Protein AF-F8UH92-F1 (afdb_monomer)

Sequence (317 aa):
MRPDWRTQDWMAFLGASYFRAIGALNQYGLSARGILIDSAEPTAEEFPDFTDFFIEENRGESDPVLVYALLDGPSIAGAYRFAIRRTEGVVQDVEAALFLRKDVKRLGFAPLTSMYWFDETDKRRFEDWRPEVHDSDGLAIWTGAGERIWRPLANQPFAVTSSFVDNDPKGFGLLQRDRAAENYLDGVNYERRPSLWVEPLEGWGAGSVQLIEMPTNDEIHDNIVAYWRPAAPARAGASHRLKYRLHWLADEPFPPAVARAVATRIGRGGEPGTVRPKGAYKFVVDFAGAALDPLWGDTVKASPVVTASRGTIGRAF

pLDDT: mean 93.7, std 7.37, range [48.03, 98.88]

Secondary structure (DSSP, 8-state):
-PPPTTT---EEE-STTEEEE--TTS----EEESEEESTTSSSPPB--EEEEEEEPPPSSTTSPEEEEEEEE-SSEEEEEEEEEEESSSEEEEEEEEEEESS-BS-EEEEEEEE-EEE-TT-TTT---SSS-EES-SEEEEE-TT--EEEEE----SS-EEEEEEEES-SEEEEE-----GGGT-SSS-GGGSPEEEEEESS---EEEEEEEE---SSTTS--EEEEEEESS-B-TT-EEEEEEEEEEESS-SS--SS-EEEEEEEEE-S-TTS-PPTT-EEEEEEEESGGGGGG-STT---------SSS------

Mean predicted aligned error: 4.71 Å

InterPro domains:
  IPR007444 Glucan biosynthesis, periplasmic, MdoG C-terminal [PF04349] (6-314)
  IPR011013 Galactose mutarotase-like domain superfamily [SSF74650] (4-255)
  IPR014438 Glucan biosynthesis protein MdoG/MdoD [PTHR30504] (7-313)
  IPR014718 Glycoside hydrolase-type carbohydrate-binding [G3DSA:2.70.98.10] (1-254)
  IPR014756 Immunoglobulin E-set [SSF81296] (257-314)

Organism: NCBI:txid358574

Nearest PDB structures (foldseek):
  8x18-assembly1_B  TM=9.674E-01  e=7.621E-34  Xanthomonas campestris pv. campestris str. ATCC 33913
  8x18-assembly1_A  TM=9.665E-01  e=2.323E-33  Xanthomonas campestris pv. campestris str. ATCC 33913
  8iox-assembly5_I  TM=9.643E-01  e=8.243E-33  Escherichia coli
  8ip1-assembly1_A  TM=9.659E-01  e=4.615E-32  Escherichia coli
  1txk-assembly1_A  TM=9.472E-01  e=3.600E-30  Escherichia coli

Foldseek 3Di:
DPDDCVVAPAKDQDDQQKIWGFALLRATFKIKGQKWFQPPHPDDTWRWHQPDKDWDDDPDPQFFTWIKTWTDTPFKTKIKIWRWDDDSHIKIKIKMKMATQFFTAWIFHGKMWWDFADAQACVVPDDDPARGAILAQWKWWQAPVGDIDTDGADQDPAKDKDWAKGWQTQKMWRAHLDLDCNRGVDDSRSSRRWIKMKGFPDTPGTWTWMWIAGHDPDNVDGGIMTGTTHPDGRGHGDMDIGIIMMHGYNDDPDDDPAWDFRDKHKDQDDDPPDDGDPPHMDIDTDTDDPNCVVVPDPPDDDFDDDDDPDDDDPDDD

Structure (mmCIF, N/CA/C/O backbone):
data_AF-F8UH92-F1
#
_entry.id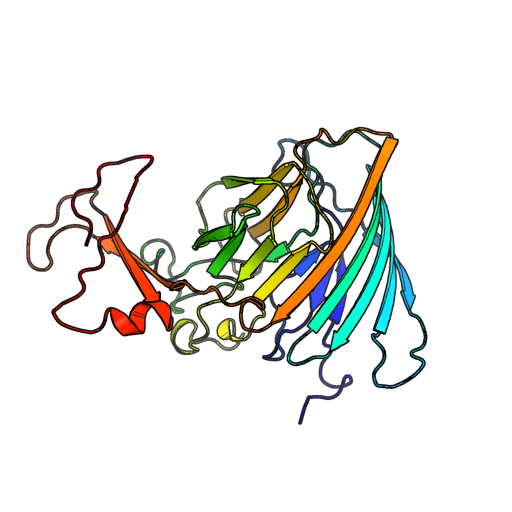   AF-F8UH92-F1
#
loop_
_atom_site.group_PDB
_atom_site.id
_atom_site.type_symbol
_atom_site.label_atom_id
_atom_site.label_alt_id
_atom_site.label_comp_id
_atom_site.label_asym_id
_atom_site.label_entity_id
_atom_site.label_seq_id
_atom_site.pdbx_PDB_ins_code
_atom_site.Cartn_x
_atom_site.Cartn_y
_atom_site.Cartn_z
_atom_site.occupancy
_atom_site.B_iso_or_equiv
_atom_site.auth_seq_id
_atom_site.auth_comp_id
_atom_site.auth_asym_id
_atom_site.auth_atom_id
_atom_site.pdbx_PDB_model_num
ATOM 1 N N . MET A 1 1 ? 18.914 -16.207 18.536 1.00 48.03 1 MET A N 1
ATOM 2 C CA . MET A 1 1 ? 17.919 -15.939 19.599 1.00 48.03 1 MET A CA 1
ATOM 3 C C . MET A 1 1 ? 17.039 -14.808 19.114 1.00 48.03 1 MET A C 1
ATOM 5 O O . MET A 1 1 ? 17.589 -13.861 18.567 1.00 48.03 1 MET A O 1
ATOM 9 N N . ARG A 1 2 ? 15.711 -14.912 19.247 1.00 57.72 2 ARG A N 1
ATOM 10 C CA . ARG A 1 2 ? 14.843 -13.743 19.048 1.00 57.72 2 ARG A CA 1
ATOM 11 C C . ARG A 1 2 ? 15.227 -12.712 20.126 1.00 57.72 2 ARG A C 1
ATOM 13 O O . ARG A 1 2 ? 15.345 -13.140 21.276 1.00 57.72 2 ARG A O 1
ATOM 20 N N . PRO A 1 3 ? 15.495 -11.441 19.780 1.00 61.28 3 PRO A N 1
ATOM 21 C CA . PRO A 1 3 ? 15.675 -10.386 20.775 1.00 61.28 3 PRO A CA 1
ATOM 22 C C . PRO A 1 3 ? 14.488 -10.391 21.740 1.00 61.28 3 PRO A C 1
ATOM 24 O O . PRO A 1 3 ? 13.359 -10.671 21.324 1.00 61.28 3 PRO A O 1
ATOM 27 N N . ASP A 1 4 ? 14.738 -10.175 23.029 1.00 67.31 4 ASP A N 1
ATOM 28 C CA . ASP A 1 4 ? 13.645 -10.093 23.994 1.00 67.31 4 ASP A CA 1
ATOM 29 C C . ASP A 1 4 ? 12.911 -8.748 23.859 1.00 67.31 4 ASP A C 1
ATOM 31 O O . ASP A 1 4 ? 13.427 -7.781 23.298 1.00 67.31 4 ASP A O 1
ATOM 35 N N . TRP A 1 5 ? 11.702 -8.665 24.413 1.00 69.81 5 TRP A N 1
ATOM 36 C CA . TRP A 1 5 ? 10.894 -7.441 24.370 1.00 69.81 5 TRP A CA 1
ATOM 37 C C . TRP A 1 5 ? 11.555 -6.240 25.068 1.00 69.81 5 TRP A C 1
ATOM 39 O O . TRP A 1 5 ? 11.114 -5.110 24.884 1.00 69.81 5 TRP A O 1
ATOM 49 N N . ARG A 1 6 ? 12.593 -6.466 25.887 1.00 74.75 6 ARG A N 1
ATOM 50 C CA . ARG A 1 6 ? 13.328 -5.402 26.587 1.00 74.75 6 ARG A CA 1
ATOM 51 C C . ARG A 1 6 ? 14.338 -4.712 25.684 1.00 74.75 6 ARG A C 1
ATOM 53 O O . ARG A 1 6 ? 14.707 -3.574 25.950 1.00 74.75 6 ARG A O 1
ATOM 60 N N . THR A 1 7 ? 14.809 -5.416 24.663 1.00 79.62 7 THR A N 1
ATOM 61 C CA . THR A 1 7 ? 15.807 -4.919 23.714 1.00 79.62 7 THR A CA 1
ATOM 62 C C . THR A 1 7 ? 15.196 -4.537 22.373 1.00 79.62 7 THR A C 1
ATOM 64 O O . THR A 1 7 ? 15.781 -3.717 21.669 1.00 79.62 7 THR A O 1
ATOM 67 N N . GLN A 1 8 ? 14.021 -5.080 22.035 1.00 83.38 8 GLN A N 1
ATOM 68 C CA . GLN A 1 8 ? 13.297 -4.734 20.818 1.00 83.38 8 GLN A CA 1
ATOM 69 C C . GLN A 1 8 ? 11.783 -4.951 20.969 1.00 83.38 8 GLN A C 1
ATOM 71 O O . GLN A 1 8 ? 11.319 -6.066 21.218 1.00 83.38 8 GLN A O 1
ATOM 76 N N . ASP A 1 9 ? 11.002 -3.892 20.763 1.00 89.81 9 ASP A N 1
ATOM 77 C CA . ASP A 1 9 ? 9.557 -3.979 20.583 1.00 89.81 9 ASP A CA 1
ATOM 78 C C . ASP A 1 9 ? 9.213 -4.496 19.175 1.00 89.81 9 ASP A C 1
ATOM 80 O O . ASP A 1 9 ? 10.024 -4.481 18.249 1.00 89.81 9 ASP A O 1
ATOM 84 N N . TRP A 1 10 ? 8.002 -5.024 19.011 1.00 91.81 10 TRP A N 1
ATOM 85 C CA . TRP A 1 10 ? 7.580 -5.657 17.756 1.00 91.81 10 TRP A CA 1
ATOM 86 C C . TRP A 1 10 ? 6.221 -5.170 17.248 1.00 91.81 10 TRP A C 1
ATOM 88 O O . TRP A 1 10 ? 5.784 -5.587 16.172 1.00 91.81 10 TRP A O 1
ATOM 98 N N . MET A 1 11 ? 5.572 -4.289 18.011 1.00 94.56 11 MET A N 1
ATOM 99 C CA . MET A 1 11 ? 4.306 -3.646 17.694 1.00 94.56 11 MET A CA 1
ATOM 100 C C . MET A 1 11 ? 4.231 -2.295 18.409 1.00 94.56 11 MET A C 1
ATOM 102 O O . MET A 1 11 ? 4.473 -2.229 19.614 1.00 94.56 11 MET A O 1
ATOM 106 N N . ALA A 1 12 ? 3.818 -1.254 17.692 1.00 96.19 12 ALA A N 1
ATOM 107 C CA . ALA A 1 12 ? 3.612 0.083 18.230 1.00 96.19 12 ALA A CA 1
ATOM 108 C C . ALA A 1 12 ? 2.286 0.665 17.723 1.00 96.19 12 ALA A C 1
ATOM 110 O O . ALA A 1 12 ? 2.016 0.637 16.524 1.00 96.19 12 ALA A O 1
ATOM 111 N N . PHE A 1 13 ? 1.483 1.216 18.634 1.00 97.88 13 PHE A N 1
ATOM 112 C CA . PHE A 1 13 ? 0.310 2.042 18.332 1.00 97.88 13 PHE A CA 1
ATOM 113 C C . PHE A 1 13 ? 0.646 3.474 18.746 1.00 97.88 13 PHE A C 1
ATOM 115 O O . PHE A 1 13 ? 0.861 3.724 19.933 1.00 97.88 13 PHE A O 1
ATOM 122 N N . LEU A 1 14 ? 0.769 4.394 17.788 1.00 96.69 14 LEU A N 1
ATOM 123 C CA . LEU A 1 14 ? 1.218 5.755 18.081 1.00 96.69 14 LEU A CA 1
ATOM 124 C C . LEU A 1 14 ? 0.829 6.742 16.977 1.00 96.69 14 LEU A C 1
ATOM 126 O O . LEU A 1 14 ? 1.190 6.543 15.819 1.00 96.69 14 LEU A O 1
ATOM 130 N N . GLY A 1 15 ? 0.195 7.846 17.383 1.00 94.62 15 GLY A N 1
ATOM 131 C CA . GLY A 1 15 ? -0.192 8.965 16.521 1.00 94.62 15 GLY A CA 1
ATOM 132 C C . GLY A 1 15 ? -1.463 8.677 15.723 1.00 94.62 15 GLY A C 1
ATOM 133 O O . GLY A 1 15 ? -1.486 7.757 14.910 1.00 94.62 15 GLY A O 1
ATOM 134 N N . ALA A 1 16 ? -2.523 9.465 15.932 1.00 97.69 16 ALA A N 1
ATOM 135 C CA . ALA A 1 16 ? -3.833 9.202 15.340 1.00 97.69 16 ALA A CA 1
ATOM 136 C C . ALA A 1 16 ? -4.244 7.728 15.532 1.00 97.69 16 ALA A C 1
ATOM 138 O O . ALA A 1 16 ? -4.121 7.168 16.624 1.00 97.69 16 ALA A O 1
ATOM 139 N N . SER A 1 17 ? -4.723 7.080 14.476 1.00 98.50 17 SER A N 1
ATOM 140 C CA . SER A 1 17 ? -5.052 5.655 14.470 1.00 98.50 17 SER A CA 1
ATOM 141 C C . SER A 1 17 ? -3.970 4.800 13.812 1.00 98.50 17 SER A C 1
ATOM 143 O O . SER A 1 17 ? -4.269 3.716 13.309 1.00 98.50 17 SER A O 1
ATOM 145 N N . TYR A 1 18 ? -2.719 5.275 13.780 1.00 98.50 18 TYR A N 1
ATOM 146 C CA . TYR A 1 18 ? -1.606 4.541 13.188 1.00 98.50 18 TYR A CA 1
ATOM 147 C C . TYR A 1 18 ? -1.083 3.448 14.110 1.00 98.50 18 TYR A C 1
ATOM 149 O O . TYR A 1 18 ? -1.031 3.574 15.337 1.00 98.50 18 TYR A O 1
ATOM 157 N N . PHE A 1 19 ? -0.612 2.384 13.473 1.00 98.56 19 PHE A N 1
ATOM 158 C CA . PHE A 1 19 ? 0.148 1.337 14.123 1.00 98.56 19 PHE A CA 1
ATOM 159 C C . PHE A 1 19 ? 1.132 0.680 13.157 1.00 98.56 19 PHE A C 1
ATOM 161 O O . PHE A 1 19 ? 0.931 0.663 11.940 1.00 98.56 19 PHE A O 1
ATOM 168 N N . ARG A 1 20 ? 2.219 0.139 13.705 1.00 97.38 20 ARG A N 1
ATOM 169 C CA . ARG A 1 20 ? 3.294 -0.530 12.962 1.00 97.38 20 ARG A CA 1
ATOM 170 C C . ARG A 1 20 ? 3.663 -1.826 13.658 1.00 97.38 20 ARG A C 1
ATOM 172 O O . ARG A 1 20 ? 3.643 -1.887 14.885 1.00 97.38 20 ARG A O 1
ATOM 179 N N . ALA A 1 21 ? 4.063 -2.830 12.890 1.00 97.06 21 ALA A N 1
ATOM 180 C CA . ALA A 1 21 ? 4.668 -4.044 13.421 1.00 97.06 21 ALA A CA 1
ATOM 181 C C . ALA A 1 21 ? 5.957 -4.366 12.667 1.00 97.06 21 ALA A C 1
ATOM 183 O O . ALA A 1 21 ? 6.099 -4.034 11.489 1.00 97.06 21 ALA A O 1
ATOM 184 N N . ILE A 1 22 ? 6.891 -5.040 13.334 1.00 95.06 22 ILE A N 1
ATOM 185 C CA . ILE A 1 22 ? 8.091 -5.537 12.657 1.00 95.06 22 ILE A CA 1
ATOM 186 C C . ILE A 1 22 ? 7.763 -6.780 11.824 1.00 95.06 22 ILE A C 1
ATOM 188 O O . ILE A 1 22 ? 6.947 -7.620 12.212 1.00 95.06 22 ILE A O 1
ATOM 192 N N . GLY A 1 23 ? 8.464 -6.941 10.705 1.00 92.06 23 GLY A N 1
ATOM 193 C CA . GLY A 1 23 ? 8.358 -8.136 9.867 1.00 92.06 23 GLY A CA 1
ATOM 194 C C . GLY A 1 23 ? 9.129 -9.345 10.392 1.00 92.06 23 GLY A C 1
ATOM 195 O O . GLY A 1 23 ? 9.582 -9.395 11.543 1.00 92.06 23 GLY A O 1
ATOM 196 N N . ALA A 1 24 ? 9.350 -10.299 9.487 1.00 90.06 24 ALA A N 1
ATOM 197 C CA . ALA A 1 24 ? 10.186 -11.474 9.734 1.00 90.06 24 ALA A CA 1
ATOM 198 C C . ALA A 1 24 ? 11.672 -11.138 9.954 1.00 90.06 24 ALA A C 1
ATOM 200 O O . ALA A 1 24 ? 12.408 -11.899 10.579 1.00 90.06 24 ALA A O 1
ATOM 201 N N . LEU A 1 25 ? 12.104 -9.964 9.489 1.00 91.19 25 LEU A N 1
ATOM 202 C CA . LEU A 1 25 ? 13.494 -9.512 9.541 1.00 91.19 25 LEU A CA 1
ATOM 203 C C . LEU A 1 25 ? 13.759 -8.501 10.670 1.00 91.19 25 LEU A C 1
ATOM 205 O O . LEU A 1 25 ? 14.817 -7.876 10.699 1.00 91.19 25 LEU A O 1
ATOM 209 N N . ASN A 1 26 ? 12.834 -8.390 11.632 1.00 90.81 26 ASN A N 1
ATOM 210 C CA . ASN A 1 26 ? 12.948 -7.582 12.853 1.00 90.81 26 ASN A CA 1
ATOM 211 C C . ASN A 1 26 ? 13.290 -6.102 12.606 1.00 90.81 26 ASN A C 1
ATOM 213 O O . ASN A 1 26 ? 14.176 -5.560 13.261 1.00 90.81 26 ASN A O 1
ATOM 217 N N . GLN A 1 27 ? 12.610 -5.466 11.655 1.00 92.88 27 GLN A N 1
ATOM 218 C CA . GLN A 1 27 ? 12.749 -4.041 11.349 1.00 92.88 27 GLN A CA 1
ATOM 219 C C . GLN A 1 27 ? 11.354 -3.431 11.180 1.00 92.88 27 GLN A C 1
ATOM 221 O O . GLN A 1 27 ? 10.442 -4.114 10.706 1.00 92.88 27 GLN A O 1
ATOM 226 N N . TYR A 1 28 ? 11.184 -2.173 11.586 1.00 95.38 28 TYR A N 1
ATOM 227 C CA . TYR A 1 28 ? 10.000 -1.374 11.259 1.00 95.38 28 TYR A CA 1
ATOM 228 C C . TYR A 1 28 ? 10.143 -0.736 9.875 1.00 95.38 28 TYR A C 1
ATOM 230 O O . TYR A 1 28 ? 11.250 -0.497 9.411 1.00 95.38 28 TYR A O 1
ATOM 238 N N . GLY A 1 29 ? 9.018 -0.420 9.244 1.00 95.69 29 GLY A N 1
ATOM 239 C CA . GLY A 1 29 ? 8.975 0.357 8.008 1.00 95.69 29 GLY A CA 1
ATOM 240 C C . GLY A 1 29 ? 7.619 1.030 7.886 1.00 95.69 29 GLY A C 1
ATOM 241 O O . GLY A 1 29 ? 7.282 1.887 8.710 1.00 95.69 29 GLY A O 1
ATOM 242 N N . LEU A 1 30 ? 6.814 0.536 6.945 1.00 98.31 30 LEU A N 1
ATOM 243 C CA . LEU A 1 30 ? 5.445 0.984 6.726 1.00 98.31 30 LEU A CA 1
ATOM 244 C C . LEU A 1 30 ? 4.523 0.841 7.950 1.00 98.31 30 LEU A C 1
ATOM 246 O O . LEU A 1 30 ? 4.793 0.121 8.915 1.00 98.31 30 LEU A O 1
ATOM 250 N N . SER A 1 31 ? 3.389 1.530 7.868 1.00 98.56 31 SER A N 1
ATOM 251 C CA . SER A 1 31 ? 2.320 1.566 8.864 1.00 98.56 31 SER A CA 1
ATOM 252 C C . SER A 1 31 ? 0.997 1.072 8.298 1.00 98.56 31 SER A C 1
ATOM 254 O O . SER A 1 31 ? 0.748 1.133 7.095 1.00 98.56 31 SER A O 1
ATOM 256 N N . ALA A 1 32 ? 0.100 0.694 9.197 1.00 98.75 32 ALA A N 1
ATOM 257 C CA . ALA A 1 32 ? -1.330 0.658 8.949 1.00 98.75 32 ALA A CA 1
ATOM 258 C C . ALA A 1 32 ? -2.018 1.776 9.739 1.00 98.75 32 ALA A C 1
ATOM 260 O O . ALA A 1 32 ? -1.435 2.350 10.663 1.00 98.75 32 ALA A O 1
ATOM 261 N N . ARG A 1 33 ? -3.271 2.070 9.389 1.00 98.25 33 ARG A N 1
ATOM 262 C CA . ARG A 1 33 ? -4.159 2.911 10.202 1.00 98.25 33 ARG A CA 1
ATOM 263 C C . ARG A 1 33 ? -5.493 2.212 10.423 1.00 98.25 33 ARG A C 1
ATOM 265 O O . ARG A 1 33 ? -5.839 1.289 9.686 1.00 98.25 33 ARG A O 1
ATOM 272 N N . GLY A 1 34 ? -6.260 2.663 11.411 1.00 98.50 34 GLY A N 1
ATOM 273 C CA . GLY A 1 34 ? -7.632 2.188 11.600 1.00 98.50 34 GLY A CA 1
ATOM 274 C C . GLY A 1 34 ? -8.506 2.505 10.383 1.00 98.50 34 GLY A C 1
ATOM 275 O O . GLY A 1 34 ? -9.129 1.619 9.799 1.00 98.50 34 GLY A O 1
ATOM 276 N N . ILE A 1 35 ? -8.515 3.770 9.960 1.00 98.75 35 ILE A N 1
ATOM 277 C CA . ILE A 1 35 ? -9.362 4.255 8.867 1.00 98.75 35 ILE A CA 1
ATOM 278 C C . ILE A 1 35 ? -8.693 5.409 8.114 1.00 98.75 35 ILE A C 1
ATOM 280 O O . ILE A 1 35 ? -7.855 6.115 8.670 1.00 98.75 35 ILE A O 1
ATOM 284 N N . LEU A 1 36 ? -9.074 5.604 6.850 1.00 98.50 36 LEU A N 1
ATOM 285 C CA . LEU A 1 36 ? -8.717 6.774 6.049 1.00 98.50 36 LEU A CA 1
ATOM 286 C C . LEU A 1 36 ? -9.960 7.606 5.725 1.00 98.50 36 LEU A C 1
ATOM 288 O O . LEU A 1 36 ? -10.965 7.054 5.270 1.00 98.50 36 LEU A O 1
ATOM 292 N N . ILE A 1 37 ? -9.871 8.923 5.939 1.00 98.50 37 ILE A N 1
ATOM 293 C CA . ILE A 1 37 ? -10.954 9.883 5.705 1.00 98.50 37 ILE A CA 1
ATOM 294 C C . ILE A 1 37 ? -10.427 11.068 4.892 1.00 98.50 37 ILE A C 1
ATOM 296 O O . ILE A 1 37 ? -9.577 11.819 5.354 1.00 98.50 37 ILE A O 1
ATOM 300 N N . ASP A 1 38 ? -10.952 11.246 3.682 1.00 97.06 38 ASP A N 1
ATOM 301 C CA . ASP A 1 38 ? -10.723 12.420 2.827 1.00 97.06 38 ASP A CA 1
ATOM 302 C C . ASP A 1 38 ? -9.244 12.694 2.466 1.00 97.06 38 ASP A C 1
ATOM 304 O O . ASP A 1 38 ? -8.868 13.809 2.113 1.00 97.06 38 ASP A O 1
ATOM 308 N N . SER A 1 39 ? -8.396 11.657 2.468 1.00 94.38 39 SER A N 1
ATOM 309 C CA . SER A 1 39 ? -6.995 11.760 2.028 1.00 94.38 39 SER A CA 1
ATOM 310 C C . SER A 1 39 ? -6.875 12.090 0.539 1.00 94.38 39 SER A C 1
ATOM 312 O O . SER A 1 39 ? -7.505 11.438 -0.295 1.00 94.38 39 SER A O 1
ATOM 314 N N . ALA A 1 40 ? -6.035 13.063 0.180 1.00 89.81 40 ALA A N 1
ATOM 315 C CA . ALA A 1 40 ? -5.890 13.580 -1.188 1.00 89.81 40 ALA A CA 1
ATOM 316 C C . ALA A 1 40 ? -7.224 14.014 -1.840 1.00 89.81 40 ALA A C 1
ATOM 318 O O . ALA A 1 40 ? -7.420 13.876 -3.052 1.00 89.81 40 ALA A O 1
ATOM 319 N N . GLU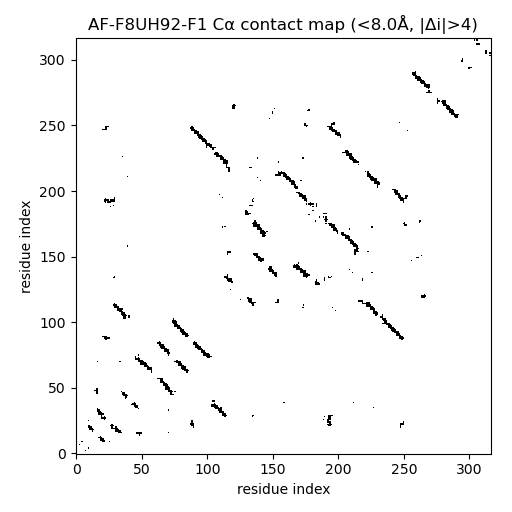 A 1 41 ? -8.147 14.533 -1.028 1.00 91.38 41 GLU A N 1
ATOM 320 C CA . GLU A 1 41 ? -9.289 15.329 -1.477 1.00 91.38 41 GLU A CA 1
ATOM 321 C C . GLU A 1 41 ? -8.938 16.832 -1.473 1.00 91.38 41 GLU A C 1
ATOM 323 O O . GLU A 1 41 ? -7.933 17.240 -0.890 1.00 91.38 41 GLU A O 1
ATOM 328 N N . PRO A 1 42 ? -9.748 17.700 -2.112 1.00 88.81 42 PRO A N 1
ATOM 329 C CA . PRO A 1 42 ? -9.582 19.152 -1.993 1.00 88.81 42 PRO A CA 1
ATOM 330 C C . PRO A 1 42 ? -9.776 19.683 -0.563 1.00 88.81 42 PRO A C 1
ATOM 332 O O . PRO A 1 42 ? -9.340 20.789 -0.249 1.00 88.81 42 PRO A O 1
ATOM 335 N N . THR A 1 43 ? -10.478 18.929 0.284 1.00 90.50 43 THR A N 1
ATOM 336 C CA . THR A 1 43 ? -10.613 19.191 1.720 1.00 90.50 43 THR A CA 1
ATOM 337 C C . THR A 1 43 ? -9.452 18.572 2.490 1.00 90.50 43 THR A C 1
ATOM 339 O O . THR A 1 43 ? -8.862 17.596 2.041 1.00 90.50 43 THR A O 1
ATOM 342 N N . ALA A 1 44 ? -9.136 19.128 3.662 1.00 92.31 44 ALA A N 1
ATOM 343 C CA . ALA A 1 44 ? -8.109 18.555 4.526 1.00 92.31 44 ALA A CA 1
ATOM 344 C C . ALA A 1 44 ? -8.468 17.114 4.928 1.00 92.31 44 ALA A C 1
ATOM 346 O O . ALA A 1 44 ? -9.624 16.834 5.247 1.00 92.31 44 ALA A O 1
ATOM 347 N N . GLU A 1 45 ? -7.461 16.239 4.929 1.00 97.06 45 GLU A N 1
ATOM 348 C CA . GLU A 1 45 ? -7.572 14.880 5.458 1.00 97.06 45 GLU A CA 1
ATOM 349 C C . GLU A 1 45 ? -7.932 14.925 6.948 1.00 97.06 45 GLU A C 1
ATOM 351 O O . GLU A 1 45 ? -7.390 15.732 7.711 1.00 97.06 45 GLU A O 1
ATOM 356 N N . GLU A 1 46 ? -8.849 14.053 7.363 1.00 98.19 46 GLU A N 1
ATOM 357 C CA . GLU A 1 46 ? -9.170 13.846 8.771 1.00 98.19 46 GLU A CA 1
ATOM 358 C C . GLU A 1 46 ? -8.402 12.624 9.283 1.00 98.19 46 GLU A C 1
ATOM 360 O O . GLU A 1 46 ? -8.417 11.559 8.663 1.00 98.19 46 GLU A O 1
ATOM 365 N N . PHE A 1 47 ? -7.763 12.769 10.445 1.00 98.25 47 PHE A N 1
ATOM 366 C CA . PHE A 1 47 ? -6.991 11.716 11.102 1.00 98.25 47 PHE A CA 1
ATOM 367 C C . PHE A 1 47 ? -7.653 11.339 12.434 1.00 98.25 47 PHE A C 1
ATOM 369 O O . PHE A 1 47 ? -7.342 11.958 13.448 1.00 98.25 47 PHE A O 1
ATOM 376 N N . PRO A 1 48 ? -8.579 10.363 12.461 1.00 98.38 48 PRO A N 1
ATOM 377 C CA . PRO A 1 48 ? -9.165 9.881 13.710 1.00 98.38 48 PRO A CA 1
ATOM 378 C C . PRO A 1 48 ? -8.118 9.208 14.604 1.00 98.38 48 PRO A C 1
ATOM 380 O O . PRO A 1 48 ? -7.236 8.504 14.097 1.00 98.38 48 PRO A O 1
ATOM 383 N N . ASP A 1 49 ? -8.258 9.378 15.917 1.00 98.62 49 ASP A N 1
ATOM 384 C CA . ASP A 1 49 ? -7.354 8.868 16.946 1.00 98.62 49 ASP A CA 1
ATOM 385 C C . ASP A 1 49 ? -7.837 7.535 17.522 1.00 98.62 49 ASP A C 1
ATOM 387 O O . ASP A 1 49 ? -9.039 7.321 17.694 1.00 98.62 49 ASP A O 1
ATOM 391 N N . PHE A 1 50 ? -6.901 6.655 17.887 1.00 98.75 50 PHE A N 1
ATOM 392 C CA . PHE A 1 50 ? -7.188 5.642 18.902 1.00 98.75 50 PHE A CA 1
ATOM 393 C C . PHE A 1 50 ? -7.034 6.268 20.294 1.00 98.75 50 PHE A C 1
ATOM 395 O O . PHE A 1 50 ? -5.915 6.520 20.736 1.00 98.75 50 PHE A O 1
ATOM 402 N N . THR A 1 51 ? -8.149 6.541 20.976 1.00 98.31 51 THR A N 1
ATOM 403 C CA . THR A 1 51 ? -8.169 7.318 22.231 1.00 98.31 51 THR A CA 1
ATOM 404 C C . THR A 1 51 ? -7.987 6.464 23.478 1.00 98.31 51 THR A C 1
ATOM 406 O O . THR A 1 51 ? -7.376 6.904 24.449 1.00 98.31 51 THR A O 1
ATOM 409 N N . ASP A 1 52 ? -8.497 5.235 23.445 1.00 98.38 52 ASP A N 1
ATOM 410 C CA . ASP A 1 52 ? -8.516 4.324 24.583 1.00 98.38 52 ASP A CA 1
ATOM 411 C C . ASP A 1 52 ? -8.070 2.942 24.130 1.00 98.38 52 ASP A C 1
ATOM 413 O O . ASP A 1 52 ? -8.517 2.453 23.091 1.00 98.38 52 ASP A O 1
ATOM 417 N N . PHE A 1 53 ? -7.232 2.299 24.941 1.00 98.56 53 PHE A N 1
ATOM 418 C CA . PHE A 1 53 ? -6.758 0.940 24.714 1.00 98.56 53 PHE A CA 1
ATOM 419 C C . PHE A 1 53 ? -7.104 0.051 25.904 1.00 98.56 53 PHE A C 1
ATOM 421 O O . PHE A 1 53 ? -6.861 0.408 27.056 1.00 98.56 53 PHE A O 1
ATOM 428 N N . PHE A 1 54 ? -7.614 -1.141 25.615 1.00 98.19 54 PHE A N 1
ATOM 429 C CA . PHE A 1 54 ? -7.860 -2.190 26.598 1.00 98.19 54 PHE A CA 1
ATOM 430 C C . PHE A 1 54 ? -7.083 -3.426 26.160 1.00 98.19 54 PHE A C 1
ATOM 432 O O . PHE A 1 54 ? -7.313 -3.948 25.072 1.00 98.19 54 PHE A O 1
ATOM 439 N N . ILE A 1 55 ? -6.141 -3.878 26.980 1.00 96.38 55 ILE A N 1
ATOM 440 C CA . ILE A 1 55 ? -5.285 -5.027 26.669 1.00 96.38 55 ILE A CA 1
ATOM 441 C C . ILE A 1 55 ? -5.725 -6.177 27.570 1.00 96.38 55 ILE A C 1
ATOM 443 O O . ILE A 1 55 ? -5.728 -6.031 28.792 1.00 96.38 55 ILE A O 1
ATOM 447 N N . GLU A 1 56 ? -6.151 -7.290 26.973 1.00 94.06 56 GLU A N 1
ATOM 448 C CA . GLU A 1 56 ? -6.571 -8.471 27.733 1.00 94.06 56 GLU A CA 1
ATOM 449 C C . GLU A 1 56 ? -5.343 -9.216 28.261 1.00 94.06 56 GLU A C 1
ATOM 451 O O . GLU A 1 56 ? -4.330 -9.344 27.570 1.00 94.06 56 GLU A O 1
ATOM 456 N N . GLU A 1 57 ? -5.439 -9.733 29.483 1.00 90.38 57 GLU A N 1
ATOM 457 C CA . GLU A 1 57 ? -4.435 -10.651 30.008 1.00 90.38 57 GLU A CA 1
ATOM 458 C C . GLU A 1 57 ? -4.487 -11.972 29.224 1.00 90.38 57 GLU A C 1
ATOM 460 O O . GLU A 1 57 ? -5.544 -12.596 29.090 1.00 90.38 57 GLU A O 1
ATOM 465 N N . ASN A 1 58 ? -3.339 -12.404 28.698 1.00 84.31 58 ASN A N 1
ATOM 466 C CA . ASN A 1 58 ? -3.241 -13.678 27.991 1.00 84.31 58 ASN A CA 1
ATOM 467 C C . ASN A 1 58 ? -3.484 -14.845 28.957 1.00 84.31 58 ASN A C 1
ATOM 469 O O . ASN A 1 58 ? -2.946 -14.868 30.063 1.00 84.31 58 ASN A O 1
ATOM 473 N N . ARG A 1 59 ? -4.237 -15.862 28.519 1.00 80.06 59 ARG A N 1
ATOM 474 C CA . ARG A 1 59 ? -4.524 -17.056 29.335 1.00 80.06 59 ARG A CA 1
ATOM 475 C C . ARG A 1 59 ? -3.438 -18.129 29.207 1.00 80.06 59 ARG A C 1
ATOM 477 O O . ARG A 1 59 ? -3.347 -19.007 30.062 1.00 80.06 59 ARG A O 1
ATOM 484 N N . GLY A 1 60 ? -2.591 -18.035 28.183 1.00 83.56 60 GLY A N 1
ATOM 485 C CA . GLY A 1 60 ? -1.402 -18.856 27.981 1.00 83.56 60 GLY A CA 1
ATOM 486 C C . GLY A 1 60 ? -0.428 -18.241 26.973 1.00 83.56 60 GLY A C 1
ATOM 487 O O . GLY A 1 60 ? -0.769 -17.326 26.226 1.00 83.56 60 GLY A O 1
ATOM 488 N N . GLU A 1 61 ? 0.801 -18.761 26.926 1.00 78.88 61 GLU A N 1
ATOM 489 C CA . GLU A 1 61 ? 1.863 -18.246 26.040 1.00 78.88 61 GLU A CA 1
ATOM 490 C C . GLU A 1 61 ? 1.546 -18.380 24.541 1.00 78.88 61 GLU A C 1
ATOM 492 O O . GLU A 1 61 ? 2.079 -17.626 23.731 1.00 78.88 61 GLU A O 1
ATOM 497 N N . SER A 1 62 ? 0.681 -19.324 24.155 1.00 83.75 62 SER A N 1
ATOM 498 C CA . SER A 1 62 ? 0.270 -19.529 22.760 1.00 83.75 62 SER A CA 1
ATOM 499 C C . SER A 1 62 ? -0.930 -18.680 22.326 1.00 83.75 62 SER A C 1
ATOM 501 O O . SER A 1 62 ? -1.317 -18.733 21.156 1.00 83.75 62 SER A O 1
ATOM 503 N N . ASP A 1 63 ? -1.548 -17.938 23.247 1.00 88.94 63 ASP A N 1
ATOM 504 C CA . ASP A 1 63 ? -2.702 -17.101 22.932 1.00 88.94 63 ASP A CA 1
ATOM 505 C C . ASP A 1 63 ? -2.274 -15.820 22.198 1.00 88.94 63 ASP A C 1
ATOM 507 O O . ASP A 1 63 ? -1.190 -15.282 22.452 1.00 88.94 63 ASP A O 1
ATOM 511 N N . PRO A 1 64 ? -3.103 -15.297 21.273 1.00 94.06 64 PRO A N 1
ATOM 512 C CA . PRO A 1 64 ? -2.856 -13.980 20.701 1.00 94.06 64 PRO A CA 1
ATOM 513 C C . PRO A 1 64 ? -2.914 -12.905 21.790 1.00 94.06 64 PRO A C 1
ATOM 515 O O . PRO A 1 64 ? -3.772 -12.963 22.666 1.00 94.06 64 PRO A O 1
ATOM 518 N N . VAL A 1 65 ? -2.080 -11.871 21.666 1.00 94.75 65 VAL A N 1
ATOM 519 C CA . VAL A 1 65 ? -2.260 -10.636 22.438 1.00 94.75 65 VAL A CA 1
ATOM 520 C C . VAL A 1 65 ? -3.528 -9.960 21.931 1.00 94.75 65 VAL A C 1
ATOM 522 O O . VAL A 1 65 ? -3.611 -9.603 20.751 1.00 94.75 65 VAL A O 1
ATOM 525 N N . LEU A 1 66 ? -4.524 -9.818 22.804 1.00 97.31 66 LEU A N 1
ATOM 526 C CA . LEU A 1 66 ? -5.774 -9.144 22.472 1.00 97.31 66 LEU A CA 1
ATOM 527 C C . LEU A 1 66 ? -5.701 -7.679 22.894 1.00 97.31 66 LEU A C 1
ATOM 529 O O . LEU A 1 66 ? -5.538 -7.365 24.072 1.00 97.31 66 LEU A O 1
ATOM 533 N N . VAL A 1 67 ? -5.845 -6.788 21.917 1.00 97.94 67 VAL A N 1
ATOM 534 C CA . VAL A 1 67 ? -5.905 -5.339 22.124 1.00 97.94 67 VAL A CA 1
ATOM 535 C C . VAL A 1 67 ? -7.225 -4.837 21.565 1.00 97.94 67 VAL A C 1
ATOM 537 O O . VAL A 1 67 ? -7.556 -5.101 20.413 1.00 97.94 67 VAL A O 1
ATOM 540 N N . TYR A 1 68 ? -7.976 -4.096 22.363 1.00 98.69 68 TYR A N 1
ATOM 541 C CA . TYR A 1 68 ? -9.159 -3.372 21.923 1.00 98.69 68 TYR A CA 1
ATOM 542 C C . TYR A 1 68 ? -8.840 -1.883 21.902 1.00 98.69 68 TYR A C 1
ATOM 544 O O . TYR A 1 68 ? -8.163 -1.399 22.808 1.00 98.69 68 TYR A O 1
ATOM 552 N N . ALA A 1 69 ? -9.324 -1.165 20.891 1.00 98.75 69 ALA A N 1
ATOM 553 C CA . ALA A 1 69 ? -9.103 0.271 20.770 1.00 98.75 69 ALA A CA 1
ATOM 554 C C . ALA A 1 69 ? -10.392 1.017 20.410 1.00 98.75 69 ALA A C 1
ATOM 556 O O . ALA A 1 69 ? -11.140 0.581 19.528 1.00 98.75 69 ALA A O 1
ATOM 557 N N . LEU A 1 70 ? -10.643 2.145 21.077 1.00 98.81 70 LEU A N 1
ATOM 558 C CA . LEU A 1 70 ? -11.702 3.083 20.705 1.00 98.81 70 LEU A CA 1
ATOM 559 C C . LEU A 1 70 ? -11.151 4.068 19.672 1.00 98.81 70 LEU A C 1
ATOM 561 O O . LEU A 1 70 ? -10.145 4.721 19.924 1.00 98.81 70 LEU A O 1
ATOM 565 N N . LEU A 1 71 ? -11.804 4.158 18.517 1.00 98.88 71 LEU A N 1
ATOM 566 C CA . LEU A 1 71 ? -11.517 5.139 17.477 1.00 98.88 71 LEU A CA 1
ATOM 567 C C . LEU A 1 71 ? -12.466 6.330 17.635 1.00 98.88 71 LEU A C 1
ATOM 569 O O . LEU A 1 71 ? -13.687 6.148 17.578 1.00 98.88 71 LEU A O 1
ATOM 573 N N . ASP A 1 72 ? -11.924 7.536 17.744 1.00 98.75 72 ASP A N 1
ATOM 574 C CA . ASP A 1 72 ? -12.707 8.767 17.793 1.00 98.75 72 ASP A CA 1
ATOM 575 C C . ASP A 1 72 ? -12.191 9.796 16.782 1.00 98.75 72 ASP A C 1
ATOM 577 O O . ASP A 1 72 ? -10.992 10.023 16.642 1.00 98.75 72 ASP A O 1
ATOM 581 N N . GLY A 1 73 ? -13.111 10.415 16.046 1.00 98.31 73 GLY A N 1
ATOM 582 C CA . GLY A 1 73 ? -12.801 11.460 15.079 1.00 98.31 73 GLY A CA 1
ATOM 583 C C . GLY A 1 73 ? -13.999 12.378 14.804 1.00 98.31 73 GLY A C 1
ATOM 584 O O . GLY A 1 73 ? -15.147 12.045 15.125 1.00 98.31 73 GLY A O 1
ATOM 585 N N . PRO A 1 74 ? -13.784 13.560 14.202 1.00 98.25 74 PRO A N 1
ATOM 586 C CA . PRO A 1 74 ? -14.867 14.499 13.906 1.00 98.25 74 PRO A CA 1
ATOM 587 C C . PRO A 1 74 ? -16.003 13.932 13.036 1.00 98.25 74 PRO A C 1
ATOM 589 O O . PRO A 1 74 ? -17.161 14.332 13.208 1.00 98.25 74 PRO A O 1
ATOM 592 N N . SER A 1 75 ? -15.695 13.037 12.096 1.00 98.38 75 SER A N 1
ATOM 593 C CA . SER A 1 75 ? -16.647 12.449 11.146 1.00 98.38 75 SER A CA 1
ATOM 594 C C . SER A 1 75 ? -16.993 10.988 11.436 1.00 98.38 75 SER A C 1
ATOM 596 O O . SER A 1 75 ? -17.938 10.471 10.838 1.00 98.38 75 SER A O 1
ATOM 598 N N . ILE A 1 76 ? -16.298 10.325 12.364 1.00 98.75 76 ILE A N 1
ATOM 599 C CA . ILE A 1 76 ? -16.421 8.882 12.597 1.00 98.75 76 ILE A CA 1
ATOM 600 C C . ILE A 1 76 ? -16.193 8.508 14.065 1.00 98.75 76 ILE A C 1
ATOM 602 O O . ILE A 1 76 ? -15.430 9.147 14.779 1.00 98.75 76 ILE A O 1
ATOM 606 N N . ALA A 1 77 ? -16.856 7.447 14.510 1.00 98.81 77 ALA A N 1
ATOM 607 C CA . ALA A 1 77 ? -16.510 6.710 15.720 1.00 98.81 77 ALA A CA 1
ATOM 608 C C . ALA A 1 77 ? -16.312 5.235 15.371 1.00 98.81 77 ALA A C 1
ATOM 610 O O . ALA A 1 77 ? -16.925 4.732 14.424 1.00 98.81 77 ALA A O 1
ATOM 611 N N . GLY A 1 78 ? -15.521 4.514 16.155 1.00 98.75 78 GLY A N 1
ATOM 612 C CA . GLY A 1 78 ? -15.397 3.079 15.971 1.00 98.75 78 GLY A CA 1
ATOM 613 C C . GLY A 1 78 ? -14.818 2.330 17.155 1.00 98.75 78 GLY A C 1
ATOM 614 O O . GLY A 1 78 ? -14.269 2.918 18.073 1.00 98.75 78 GLY A O 1
ATOM 615 N N . ALA A 1 79 ? -14.939 1.011 17.117 1.00 98.81 79 ALA A N 1
ATOM 616 C CA . ALA A 1 79 ? -14.317 0.104 18.069 1.00 98.81 79 ALA A CA 1
ATOM 617 C C . ALA A 1 79 ? -13.574 -0.985 17.301 1.00 98.81 79 ALA A C 1
ATOM 619 O O . ALA A 1 79 ? -14.121 -1.552 16.352 1.00 98.81 79 ALA A O 1
ATOM 620 N N . TYR A 1 80 ? -12.343 -1.261 17.717 1.00 98.88 80 TYR A N 1
ATOM 621 C CA . TYR A 1 80 ? -11.464 -2.242 17.099 1.00 98.88 80 TYR A CA 1
ATOM 622 C C . TYR A 1 80 ? -11.112 -3.332 18.096 1.00 98.88 80 TYR A C 1
ATOM 624 O O . TYR A 1 80 ? -10.919 -3.066 19.281 1.00 98.88 80 TYR A O 1
ATOM 632 N N . ARG A 1 81 ? -10.981 -4.551 17.586 1.00 98.75 81 ARG A N 1
ATOM 633 C CA . ARG A 1 81 ? -10.380 -5.691 18.267 1.00 98.75 81 ARG A CA 1
ATOM 634 C C . ARG A 1 81 ? -9.249 -6.218 17.395 1.00 98.75 81 ARG A C 1
ATOM 636 O O . ARG A 1 81 ? -9.481 -6.617 16.258 1.00 98.75 81 ARG A O 1
ATOM 643 N N . PHE A 1 82 ? -8.051 -6.253 17.954 1.00 98.69 82 PHE A N 1
ATOM 644 C CA . PHE A 1 82 ? -6.849 -6.806 17.352 1.00 98.69 82 PHE A CA 1
ATOM 645 C C . PHE A 1 82 ? -6.488 -8.099 18.081 1.00 98.69 82 PHE A C 1
ATOM 647 O O . PHE A 1 82 ? -6.248 -8.081 19.287 1.00 98.69 82 PHE A O 1
ATOM 654 N N . ALA A 1 83 ? -6.423 -9.218 17.361 1.00 98.00 83 ALA A N 1
ATOM 655 C CA . ALA A 1 83 ? -5.830 -10.454 17.859 1.00 98.00 83 ALA A CA 1
ATOM 656 C C . ALA A 1 83 ? -4.460 -10.652 17.211 1.00 98.00 83 ALA A C 1
ATOM 658 O O . ALA A 1 83 ? -4.353 -11.045 16.047 1.00 98.00 83 ALA A O 1
ATOM 659 N N . ILE A 1 84 ? -3.412 -10.350 17.971 1.00 97.00 84 ILE A N 1
ATOM 660 C CA . ILE A 1 84 ? -2.054 -10.171 17.466 1.00 97.00 84 ILE A CA 1
ATOM 661 C C . ILE A 1 84 ? -1.209 -11.399 17.809 1.00 97.00 84 ILE A C 1
ATOM 663 O O . ILE A 1 84 ? -1.078 -11.775 18.973 1.00 97.00 84 ILE A O 1
ATOM 667 N N . ARG A 1 85 ? -0.600 -12.021 16.797 1.00 94.94 85 ARG A N 1
ATOM 668 C CA . ARG A 1 85 ? 0.265 -13.197 16.949 1.00 94.94 85 ARG A CA 1
ATOM 669 C C . ARG A 1 85 ? 1.661 -12.910 16.428 1.00 94.94 85 ARG A C 1
ATOM 671 O O . ARG A 1 85 ? 1.827 -12.469 15.290 1.00 94.94 85 ARG A O 1
ATOM 678 N N . ARG A 1 86 ? 2.671 -13.235 17.237 1.00 92.12 86 ARG A N 1
ATOM 679 C CA . ARG A 1 86 ? 4.071 -13.244 16.807 1.00 92.12 86 ARG A CA 1
ATOM 680 C C . ARG A 1 86 ? 4.388 -14.588 16.148 1.00 92.12 86 ARG A C 1
ATOM 682 O O . ARG A 1 86 ? 4.522 -15.598 16.834 1.00 92.12 86 ARG A O 1
ATOM 689 N N . THR A 1 87 ? 4.500 -14.600 14.824 1.00 91.81 87 THR A N 1
ATOM 690 C CA . THR A 1 87 ? 4.794 -15.800 14.025 1.00 91.81 87 THR A CA 1
ATOM 691 C C . THR A 1 87 ? 6.269 -15.793 13.603 1.00 91.81 87 THR A C 1
ATOM 693 O O . THR A 1 87 ? 7.148 -15.605 14.452 1.00 91.81 87 THR A O 1
ATOM 696 N N . GLU A 1 88 ? 6.573 -16.019 12.324 1.00 91.56 88 GLU A N 1
ATOM 697 C CA . GLU A 1 88 ? 7.847 -15.601 11.733 1.00 91.56 88 GLU A CA 1
ATOM 698 C C . GLU A 1 88 ? 7.947 -14.070 11.673 1.00 91.56 88 GLU A C 1
ATOM 700 O O . GLU A 1 88 ? 8.993 -13.529 12.005 1.00 91.56 88 GLU A O 1
ATOM 705 N N . GLY A 1 89 ? 6.837 -13.387 11.374 1.00 94.56 89 GLY A N 1
ATOM 706 C CA . GLY A 1 89 ? 6.654 -11.941 11.490 1.00 94.56 89 GLY A CA 1
ATOM 707 C C . GLY A 1 89 ? 5.529 -11.622 12.475 1.00 94.56 89 GLY A C 1
ATOM 708 O O . GLY A 1 89 ? 5.533 -12.108 13.611 1.00 94.56 89 GLY A O 1
ATOM 709 N N . VAL A 1 90 ? 4.554 -10.811 12.063 1.00 96.56 90 VAL A N 1
ATOM 710 C CA . VAL A 1 90 ? 3.343 -10.540 12.858 1.00 96.56 90 VAL A CA 1
ATOM 711 C C . VAL A 1 90 ? 2.100 -10.788 12.014 1.00 96.56 90 VAL A C 1
ATOM 713 O O . VAL A 1 90 ? 2.003 -10.321 10.884 1.00 96.56 90 VAL A O 1
ATOM 716 N N . VAL A 1 91 ? 1.131 -11.508 12.576 1.00 97.81 91 VAL A N 1
ATOM 717 C CA . VAL A 1 91 ? -0.191 -11.707 11.971 1.00 97.81 91 VAL A CA 1
ATOM 718 C C . VAL A 1 91 ? -1.245 -11.137 12.909 1.00 97.81 91 VAL A C 1
ATOM 720 O O . VAL A 1 91 ? -1.228 -11.431 14.105 1.00 97.81 91 VAL A O 1
ATOM 723 N N . GLN A 1 92 ? -2.150 -10.318 12.379 1.00 98.19 92 GLN A N 1
ATOM 724 C CA . GLN A 1 92 ? -3.175 -9.628 13.164 1.00 98.19 92 GLN A CA 1
ATOM 725 C C . GLN A 1 92 ? -4.543 -9.893 12.560 1.00 98.19 92 GLN A C 1
ATOM 727 O O . GLN A 1 92 ? -4.790 -9.494 11.427 1.00 98.19 92 GLN A O 1
ATOM 732 N N . ASP A 1 93 ? -5.436 -10.530 13.312 1.00 98.75 93 ASP A N 1
ATOM 733 C CA . ASP A 1 93 ? -6.857 -10.517 12.961 1.00 98.75 93 ASP A CA 1
ATOM 734 C C . ASP A 1 93 ? -7.458 -9.217 13.494 1.00 98.75 93 ASP A C 1
ATOM 736 O O . ASP A 1 93 ? -7.333 -8.928 14.687 1.00 98.75 93 ASP A O 1
ATOM 740 N N . VAL A 1 94 ? -8.097 -8.442 12.623 1.00 98.81 94 VAL A N 1
ATOM 741 C CA . VAL A 1 94 ? -8.732 -7.170 12.956 1.00 98.81 94 VAL A CA 1
ATOM 742 C C . VAL A 1 94 ? -10.232 -7.279 12.736 1.00 98.81 94 VAL A C 1
ATOM 744 O O . VAL A 1 94 ? -10.697 -7.652 11.658 1.00 98.81 94 VAL A O 1
ATOM 747 N N . GLU A 1 95 ? -10.987 -6.925 13.767 1.00 98.81 95 GLU A N 1
ATOM 748 C CA . GLU A 1 95 ? -12.430 -6.722 13.705 1.00 98.81 95 GLU A CA 1
ATOM 749 C C . GLU A 1 95 ? -12.722 -5.258 14.033 1.00 98.81 95 GLU A C 1
ATOM 751 O O . GLU A 1 95 ? -12.233 -4.745 15.041 1.00 98.81 95 GLU A O 1
ATOM 756 N N . ALA A 1 96 ? -13.512 -4.582 13.201 1.00 98.69 96 ALA A N 1
ATOM 757 C CA . ALA A 1 96 ? -13.862 -3.181 13.395 1.00 98.69 96 ALA A CA 1
ATOM 758 C C . ALA A 1 96 ? -15.369 -2.949 13.263 1.00 98.69 96 ALA A C 1
ATOM 760 O O . ALA A 1 96 ? -16.026 -3.445 12.346 1.00 98.69 96 ALA A O 1
ATOM 761 N N . ALA A 1 97 ? -15.910 -2.138 14.166 1.00 98.75 97 ALA A N 1
ATOM 762 C CA . ALA A 1 97 ? -17.255 -1.591 14.097 1.00 98.75 97 ALA A CA 1
ATOM 763 C C . ALA A 1 97 ? -17.159 -0.075 13.945 1.00 98.75 97 ALA A C 1
ATOM 765 O O . ALA A 1 97 ? -16.692 0.595 14.857 1.00 98.75 97 ALA A O 1
ATOM 766 N N . LEU A 1 98 ? -17.597 0.456 12.805 1.00 98.69 98 LEU A N 1
ATOM 767 C CA . LEU A 1 98 ? -17.448 1.864 12.435 1.00 98.69 98 LEU A CA 1
ATOM 768 C C . LEU A 1 98 ? -18.807 2.532 12.257 1.00 98.69 98 LEU A C 1
ATOM 770 O O . LEU A 1 98 ? -19.739 1.904 11.752 1.00 98.69 98 LEU A O 1
ATOM 774 N N . PHE A 1 99 ? -18.904 3.804 12.635 1.00 98.81 99 PHE A N 1
ATOM 775 C CA . PHE A 1 99 ? -20.138 4.586 12.617 1.00 98.81 99 PHE A CA 1
ATOM 776 C C . PHE A 1 99 ? -19.845 6.010 12.141 1.00 98.81 99 PHE A C 1
ATOM 778 O O . PHE A 1 99 ? -19.137 6.763 12.815 1.00 98.81 99 PHE A O 1
ATOM 785 N N . LEU A 1 100 ? -20.387 6.392 10.984 1.00 98.75 100 LEU A N 1
ATOM 786 C CA . LEU A 1 100 ? -20.181 7.726 10.425 1.00 98.75 100 LEU A CA 1
ATOM 787 C C . LEU A 1 100 ? -21.081 8.755 11.112 1.00 98.75 100 LEU A C 1
ATOM 789 O O . LEU A 1 100 ? -22.304 8.624 11.145 1.00 98.75 100 LEU A O 1
ATOM 793 N N . ARG A 1 101 ? -20.463 9.820 11.620 1.00 98.62 101 ARG A N 1
ATOM 794 C CA . ARG A 1 101 ? -21.115 11.009 12.189 1.00 98.62 101 ARG A CA 1
ATOM 795 C C . ARG A 1 101 ? -21.479 12.027 11.111 1.00 98.62 101 ARG A C 1
ATOM 797 O O . ARG A 1 101 ? -22.436 12.777 11.281 1.00 98.62 101 ARG A O 1
ATOM 804 N N . LYS A 1 102 ? -20.707 12.072 10.022 1.00 98.38 102 LYS A N 1
ATOM 805 C CA . LYS A 1 102 ? -20.855 13.022 8.912 1.00 98.38 102 LYS A CA 1
ATOM 806 C C . LYS A 1 102 ? -20.685 12.310 7.573 1.00 98.38 102 LYS A C 1
ATOM 808 O O . LYS A 1 102 ? -20.115 11.225 7.507 1.00 98.38 102 LYS A O 1
ATOM 813 N N . ASP A 1 103 ? -21.172 12.946 6.515 1.00 98.06 103 ASP A N 1
ATOM 814 C CA . ASP A 1 103 ? -20.824 12.560 5.150 1.00 98.06 103 ASP A CA 1
ATOM 815 C C . ASP A 1 103 ? -19.325 12.789 4.925 1.00 98.06 103 ASP A C 1
ATOM 817 O O . ASP A 1 103 ? -18.817 13.861 5.257 1.00 98.06 103 ASP A O 1
ATOM 821 N N . VAL A 1 104 ? -18.647 11.816 4.316 1.00 97.69 104 VAL A N 1
ATOM 822 C CA . VAL A 1 104 ? -17.235 11.921 3.908 1.00 97.69 104 VAL A CA 1
ATOM 823 C C . VAL A 1 104 ? -17.110 11.595 2.421 1.00 97.69 104 VAL A C 1
ATOM 825 O O . VAL A 1 104 ? -17.900 10.826 1.865 1.00 97.69 104 VAL A O 1
ATOM 828 N N . LYS A 1 105 ? -16.160 12.220 1.724 1.00 96.44 105 LYS A N 1
ATOM 829 C CA . LYS A 1 105 ? -15.992 12.056 0.267 1.00 96.44 105 LYS A CA 1
ATOM 830 C C . LYS A 1 105 ? -15.241 10.777 -0.075 1.00 96.44 105 LYS A C 1
ATOM 832 O O . LYS A 1 105 ? -15.555 10.102 -1.067 1.00 96.44 105 LYS A O 1
ATOM 837 N N . ARG A 1 106 ? -14.270 10.430 0.76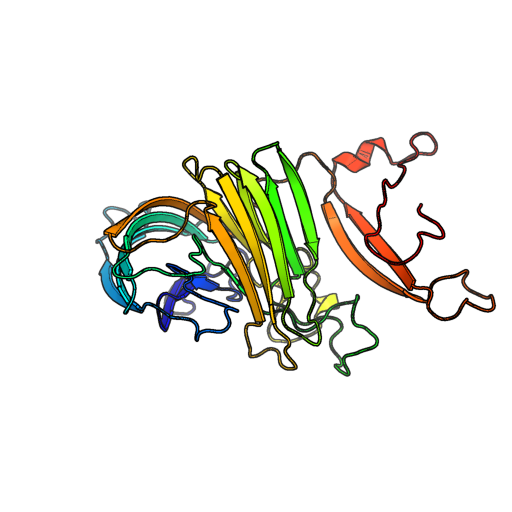1 1.00 96.88 106 ARG A N 1
ATOM 838 C CA . ARG A 1 106 ? -13.378 9.294 0.580 1.00 96.88 106 ARG A CA 1
ATOM 839 C C . ARG A 1 106 ? -13.201 8.579 1.910 1.00 96.88 106 ARG A C 1
ATOM 841 O O . ARG A 1 106 ? -12.545 9.071 2.814 1.00 96.88 106 ARG A O 1
ATOM 848 N N . LEU A 1 107 ? -13.794 7.395 1.989 1.00 98.31 107 LEU A N 1
ATOM 849 C CA . LEU A 1 107 ? -13.667 6.474 3.109 1.00 98.31 107 LEU A CA 1
ATOM 850 C C . LEU A 1 107 ? -12.790 5.301 2.675 1.00 98.31 107 LEU A C 1
ATOM 852 O O . LEU A 1 107 ? -13.072 4.683 1.646 1.00 98.31 107 LEU A O 1
ATOM 856 N N . GLY A 1 108 ? -11.744 5.005 3.442 1.00 98.44 108 GLY A N 1
ATOM 857 C CA . GLY A 1 108 ? -10.798 3.943 3.126 1.00 98.44 108 GLY A CA 1
ATOM 858 C C . GLY A 1 108 ? -10.628 2.926 4.244 1.00 98.44 108 GLY A C 1
ATOM 859 O O . GLY A 1 108 ? -10.262 3.290 5.357 1.00 98.44 108 GLY A O 1
ATOM 860 N N . PHE A 1 109 ? -10.874 1.655 3.931 1.00 98.75 109 PHE A N 1
ATOM 861 C CA . PHE A 1 109 ? -10.745 0.512 4.834 1.00 98.75 109 PHE A CA 1
ATOM 862 C C . PHE A 1 109 ? -9.360 -0.123 4.746 1.00 98.75 109 PHE A C 1
ATOM 864 O O . PHE A 1 109 ? -8.774 -0.190 3.662 1.00 98.75 109 PHE A O 1
ATOM 871 N N . ALA A 1 110 ? -8.874 -0.599 5.898 1.00 98.62 110 ALA A N 1
ATOM 872 C CA . ALA A 1 110 ? -7.542 -1.179 6.087 1.00 98.62 110 ALA A CA 1
ATOM 873 C C . ALA A 1 110 ? -6.422 -0.385 5.380 1.00 98.62 110 ALA A C 1
ATOM 875 O O . ALA A 1 110 ? -5.705 -0.940 4.544 1.00 98.62 110 ALA A O 1
ATOM 876 N N . PRO A 1 111 ? -6.294 0.925 5.657 1.00 98.75 111 PRO A N 1
ATOM 877 C CA . PRO A 1 111 ? -5.284 1.746 5.015 1.00 98.75 111 PRO A CA 1
ATOM 878 C C . PRO A 1 111 ? -3.870 1.350 5.440 1.00 98.75 111 PRO A C 1
ATOM 880 O O . PRO A 1 111 ? -3.579 1.150 6.620 1.00 98.75 111 PRO A O 1
ATOM 883 N N . LEU A 1 112 ? -2.990 1.308 4.451 1.00 98.81 112 LEU A N 1
ATOM 884 C CA . LEU A 1 112 ? -1.554 1.117 4.556 1.00 98.81 112 LEU A CA 1
ATOM 885 C C . LEU A 1 112 ? -0.870 2.433 4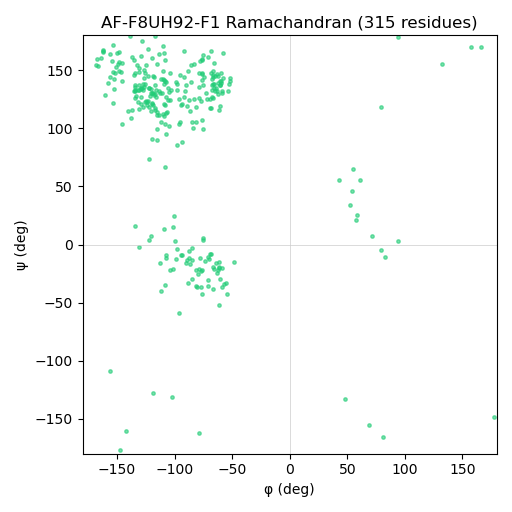.196 1.00 98.81 112 LEU A C 1
ATOM 887 O O . LEU A 1 112 ? -1.324 3.149 3.304 1.00 98.81 112 LEU A O 1
ATOM 891 N N . THR A 1 113 ? 0.215 2.772 4.877 1.00 98.50 113 THR A N 1
ATOM 892 C CA . THR A 1 113 ? 1.010 3.977 4.619 1.00 98.50 113 THR A CA 1
ATOM 893 C C . THR A 1 113 ? 2.479 3.616 4.607 1.00 98.50 113 THR A C 1
ATOM 895 O O . THR A 1 113 ? 2.948 3.006 5.559 1.00 98.50 113 THR A O 1
ATOM 898 N N . SER A 1 114 ? 3.182 3.971 3.540 1.00 98.56 114 SER A N 1
ATOM 899 C CA . SER A 1 114 ? 4.590 3.642 3.325 1.00 98.56 114 SER A CA 1
ATOM 900 C C . SER A 1 114 ? 5.331 4.845 2.738 1.00 98.56 114 SER A C 1
ATOM 902 O O . SER A 1 114 ? 4.729 5.886 2.450 1.00 98.56 114 SER A O 1
ATOM 904 N N . MET A 1 115 ? 6.625 4.669 2.514 1.00 98.19 115 MET A N 1
ATOM 905 C CA . MET A 1 115 ? 7.508 5.641 1.888 1.00 98.19 115 MET A CA 1
ATOM 906 C C . MET A 1 115 ? 8.158 5.025 0.649 1.00 98.19 115 MET A C 1
ATOM 908 O O . MET A 1 115 ? 8.643 3.896 0.686 1.00 98.19 115 MET A O 1
ATOM 912 N N . TYR A 1 116 ? 8.171 5.777 -0.447 1.00 98.12 116 TYR A N 1
ATOM 913 C CA . TYR A 1 116 ? 8.951 5.479 -1.642 1.00 98.12 116 TYR A CA 1
ATOM 914 C C . TYR A 1 116 ? 9.591 6.774 -2.138 1.00 98.12 116 TYR A C 1
ATOM 916 O O . TYR A 1 116 ? 8.884 7.706 -2.551 1.00 98.12 116 TYR A O 1
ATOM 924 N N . TRP A 1 117 ? 10.925 6.834 -2.119 1.00 96.25 117 TRP A N 1
ATOM 925 C CA . TRP A 1 117 ? 11.654 7.988 -2.628 1.00 96.25 117 TRP A CA 1
ATOM 926 C C . TRP A 1 117 ? 12.108 7.766 -4.072 1.00 96.25 117 TRP A C 1
ATOM 928 O O . TRP A 1 117 ? 11.704 8.551 -4.938 1.00 96.25 117 TRP A O 1
ATOM 938 N N . PHE A 1 118 ? 12.898 6.718 -4.330 1.00 96.00 118 PHE A N 1
ATOM 939 C CA . PHE A 1 118 ? 13.373 6.341 -5.665 1.00 96.00 118 PHE A CA 1
ATOM 940 C C . PHE A 1 118 ? 13.919 4.908 -5.725 1.00 96.00 118 PHE A C 1
ATOM 942 O O . PHE A 1 118 ? 14.325 4.345 -4.707 1.00 96.00 118 PHE A O 1
ATOM 949 N N . ASP A 1 119 ? 13.989 4.370 -6.943 1.00 95.06 119 ASP A N 1
ATOM 950 C CA . ASP A 1 119 ? 14.629 3.097 -7.282 1.00 95.06 119 ASP A CA 1
ATOM 951 C C . ASP A 1 119 ? 15.353 3.166 -8.654 1.00 95.06 119 ASP A C 1
ATOM 953 O O . ASP A 1 119 ? 15.641 4.242 -9.204 1.00 95.06 119 ASP A O 1
ATOM 957 N N . GLU A 1 120 ? 15.623 2.013 -9.276 1.00 91.81 120 GLU A N 1
ATOM 958 C CA . GLU A 1 120 ? 16.325 1.931 -10.558 1.00 91.81 120 GLU A CA 1
ATOM 959 C C . GLU A 1 120 ? 15.526 2.481 -11.757 1.00 91.81 120 GLU A C 1
ATOM 961 O O . GLU A 1 120 ? 16.077 2.613 -12.864 1.00 91.81 120 GLU A O 1
ATOM 966 N N . THR A 1 121 ? 14.249 2.813 -11.567 1.00 92.12 121 THR A N 1
ATOM 967 C CA . THR A 1 121 ? 13.389 3.503 -12.532 1.00 92.12 121 THR A CA 1
ATOM 968 C C . THR A 1 121 ? 13.646 5.014 -12.576 1.00 92.12 121 THR A C 1
ATOM 970 O O . THR A 1 121 ? 13.409 5.642 -13.614 1.00 92.12 121 THR A O 1
ATOM 973 N N . ASP A 1 122 ? 14.237 5.587 -11.521 1.00 87.62 122 ASP A N 1
ATOM 974 C CA . ASP A 1 122 ? 14.334 7.033 -11.285 1.00 87.62 122 ASP A CA 1
ATOM 975 C C . ASP A 1 122 ? 15.759 7.620 -11.443 1.00 87.62 122 ASP A C 1
ATOM 977 O O . ASP A 1 122 ? 16.000 8.793 -11.144 1.00 87.62 122 ASP A O 1
ATOM 981 N N . LYS A 1 123 ? 16.704 6.864 -12.027 1.00 80.69 123 LYS A N 1
ATOM 982 C CA . LYS A 1 123 ? 18.154 7.186 -12.183 1.00 80.69 123 LYS A CA 1
ATOM 983 C C . LYS A 1 123 ? 18.530 8.572 -12.726 1.00 80.69 123 LYS A C 1
ATOM 985 O O . LYS A 1 123 ? 19.700 8.936 -12.744 1.00 80.69 123 LYS A O 1
ATOM 990 N N . ARG A 1 124 ? 17.585 9.307 -13.309 1.00 77.75 124 ARG A N 1
ATOM 991 C CA . ARG A 1 124 ? 17.817 10.637 -13.895 1.00 77.75 124 ARG A CA 1
ATOM 992 C C . ARG A 1 124 ? 17.406 11.787 -12.988 1.00 77.75 124 ARG A C 1
ATOM 994 O O . ARG A 1 124 ? 17.681 12.928 -13.349 1.00 77.75 124 ARG A O 1
ATOM 1001 N N . ARG A 1 125 ? 16.670 11.505 -11.915 1.00 82.06 125 ARG A N 1
ATOM 1002 C CA . ARG A 1 125 ? 15.967 12.520 -11.136 1.00 82.06 125 ARG A CA 1
ATOM 1003 C C . ARG A 1 125 ? 16.595 12.774 -9.773 1.00 82.06 125 ARG A C 1
ATOM 1005 O O . ARG A 1 125 ? 16.555 13.917 -9.332 1.00 82.06 125 ARG A O 1
ATOM 1012 N N . PHE A 1 126 ? 17.147 11.751 -9.132 1.00 83.88 126 PHE A N 1
ATOM 1013 C CA . PHE A 1 126 ? 17.699 11.866 -7.786 1.00 83.88 126 PHE A CA 1
ATOM 1014 C C . PHE A 1 126 ? 19.222 11.768 -7.809 1.00 83.88 126 PHE A C 1
ATOM 1016 O O . PHE A 1 126 ? 19.798 10.972 -8.550 1.00 83.88 126 PHE A O 1
ATOM 1023 N N . GLU A 1 127 ? 19.853 12.623 -7.010 1.00 85.25 127 GLU A N 1
ATOM 1024 C CA . GLU A 1 127 ? 21.300 12.703 -6.816 1.00 85.25 127 GLU A CA 1
ATOM 1025 C C . GLU A 1 127 ? 21.639 12.168 -5.417 1.00 85.25 127 GLU A C 1
ATOM 1027 O O . GLU A 1 127 ? 22.043 12.915 -4.530 1.00 85.25 127 GLU A O 1
ATOM 1032 N N . ASP A 1 128 ? 21.421 10.872 -5.206 1.00 91.88 128 ASP A N 1
ATOM 1033 C CA . ASP A 1 128 ? 21.816 10.149 -3.991 1.00 91.88 128 ASP A CA 1
ATOM 1034 C C . ASP A 1 128 ? 22.877 9.098 -4.367 1.00 91.88 128 ASP A C 1
ATOM 1036 O O . ASP A 1 128 ? 23.000 8.691 -5.526 1.00 91.88 128 ASP A O 1
ATOM 1040 N N . TRP A 1 129 ? 23.702 8.705 -3.401 1.00 92.56 129 TRP A N 1
ATOM 1041 C CA . TRP A 1 129 ? 24.733 7.685 -3.596 1.00 92.56 129 TRP A CA 1
ATOM 1042 C C . TRP A 1 129 ? 24.160 6.266 -3.490 1.00 92.56 129 TRP A C 1
ATOM 1044 O O . TRP A 1 129 ? 24.774 5.326 -4.003 1.00 92.56 129 TRP A O 1
ATOM 1054 N N . ARG A 1 130 ? 23.006 6.111 -2.830 1.00 94.75 130 ARG A N 1
ATOM 1055 C CA . ARG A 1 130 ? 22.274 4.851 -2.719 1.00 94.75 130 ARG A CA 1
ATOM 1056 C C . ARG A 1 130 ? 21.586 4.526 -4.042 1.00 94.75 130 ARG A C 1
ATOM 1058 O O . ARG A 1 130 ? 21.112 5.443 -4.715 1.00 94.75 130 ARG A O 1
ATOM 1065 N N . PRO A 1 131 ? 21.508 3.244 -4.432 1.00 94.50 131 PRO A N 1
ATOM 1066 C CA . PRO A 1 131 ? 20.780 2.861 -5.636 1.00 94.50 131 PRO A CA 1
ATOM 1067 C C . PRO A 1 131 ? 19.261 3.001 -5.463 1.00 94.50 131 PRO A C 1
ATOM 1069 O O . PRO A 1 131 ? 18.593 3.417 -6.411 1.00 94.50 131 PRO A O 1
ATOM 1072 N N . GLU A 1 132 ? 18.741 2.709 -4.266 1.00 95.50 132 GLU A N 1
ATOM 1073 C CA . GLU A 1 132 ? 17.310 2.729 -3.946 1.00 95.50 132 GLU A CA 1
ATOM 1074 C C . GLU A 1 132 ? 17.047 3.170 -2.502 1.00 95.50 132 GLU A C 1
ATOM 1076 O O . GLU A 1 132 ? 17.847 2.903 -1.603 1.00 95.50 132 GLU A O 1
ATOM 1081 N N . VAL A 1 133 ? 15.907 3.833 -2.276 1.00 96.88 133 VAL A N 1
ATOM 1082 C CA . VAL A 1 133 ? 15.448 4.272 -0.950 1.00 96.88 133 VAL A CA 1
ATOM 1083 C C . VAL A 1 133 ? 13.924 4.196 -0.871 1.00 96.88 133 VAL A C 1
ATOM 1085 O O . VAL A 1 133 ? 13.215 5.047 -1.420 1.00 96.88 133 VAL A O 1
ATOM 1088 N N . HIS A 1 134 ? 13.412 3.171 -0.188 1.00 97.50 134 HIS A N 1
ATOM 1089 C CA . HIS A 1 134 ? 11.975 2.943 -0.015 1.00 97.50 134 HIS A CA 1
ATOM 1090 C C . HIS A 1 134 ? 11.669 1.871 1.042 1.00 97.50 134 HIS A C 1
ATOM 1092 O O . HIS A 1 134 ? 12.464 0.968 1.302 1.00 97.50 134 HIS A O 1
ATOM 1098 N N . ASP A 1 135 ? 10.479 1.964 1.631 1.00 97.88 135 ASP A N 1
ATOM 1099 C CA . ASP A 1 135 ? 9.912 0.977 2.562 1.00 97.88 135 ASP A CA 1
ATOM 1100 C C . ASP A 1 135 ? 9.085 -0.094 1.845 1.00 97.88 135 ASP A C 1
ATOM 1102 O O . ASP A 1 135 ? 8.710 -1.114 2.432 1.00 97.88 135 ASP A O 1
ATOM 1106 N N . SER A 1 136 ? 8.718 0.179 0.597 1.00 98.25 136 SER A N 1
ATOM 1107 C CA . SER A 1 136 ? 7.945 -0.683 -0.288 1.00 98.25 136 SER A CA 1
ATOM 1108 C C . SER A 1 136 ? 8.251 -0.299 -1.735 1.00 98.25 136 SER A C 1
ATOM 1110 O O . SER A 1 136 ? 8.354 0.889 -2.034 1.00 98.25 136 SER A O 1
ATOM 1112 N N . ASP A 1 137 ? 8.292 -1.271 -2.641 1.00 96.94 137 ASP A N 1
ATOM 1113 C CA . ASP A 1 137 ? 8.561 -1.073 -4.073 1.00 96.94 137 ASP A CA 1
ATOM 1114 C C . ASP A 1 137 ? 7.316 -1.243 -4.956 1.00 96.94 137 ASP A C 1
ATOM 1116 O O . ASP A 1 137 ? 7.311 -0.866 -6.131 1.00 96.94 137 ASP A O 1
ATOM 1120 N N . GLY A 1 138 ? 6.213 -1.763 -4.413 1.00 98.06 138 GLY A N 1
ATOM 1121 C CA . GLY A 1 138 ? 4.983 -1.899 -5.186 1.00 98.06 138 GLY A CA 1
ATOM 1122 C C . GLY A 1 138 ? 3.732 -2.222 -4.391 1.00 98.06 138 GLY A C 1
ATOM 1123 O O . GLY A 1 138 ? 3.754 -2.762 -3.285 1.00 98.06 138 GLY A O 1
ATOM 1124 N N . LEU A 1 139 ? 2.601 -1.921 -5.025 1.00 98.75 139 LEU A N 1
ATOM 1125 C CA . LEU A 1 139 ? 1.288 -2.410 -4.641 1.00 98.75 139 LEU A CA 1
ATOM 1126 C C . LEU A 1 139 ? 1.017 -3.740 -5.355 1.00 98.75 139 LEU A C 1
ATOM 1128 O O . LEU A 1 139 ? 0.954 -3.803 -6.587 1.00 98.75 139 LEU A O 1
ATOM 1132 N N . ALA A 1 140 ? 0.809 -4.796 -4.575 1.00 98.44 140 ALA A N 1
ATOM 1133 C CA . ALA A 1 140 ? 0.295 -6.073 -5.051 1.00 98.44 140 ALA A CA 1
ATOM 1134 C C . ALA A 1 140 ? -1.209 -6.178 -4.780 1.00 98.44 140 ALA A C 1
ATOM 1136 O O . ALA A 1 140 ? -1.680 -5.778 -3.716 1.00 98.44 140 ALA A O 1
ATOM 1137 N N . ILE A 1 141 ? -1.963 -6.729 -5.732 1.00 98.62 141 ILE A N 1
ATOM 1138 C CA . ILE A 1 141 ? -3.409 -6.953 -5.607 1.00 98.62 141 ILE A CA 1
ATOM 1139 C C . ILE A 1 141 ? -3.734 -8.362 -6.095 1.00 98.62 141 ILE A C 1
ATOM 1141 O O . ILE A 1 141 ? -3.309 -8.773 -7.178 1.00 98.62 141 ILE A O 1
ATOM 1145 N N . TRP A 1 142 ? -4.522 -9.087 -5.308 1.00 98.25 142 TRP A N 1
ATOM 1146 C CA . TRP A 1 142 ? -5.201 -10.302 -5.724 1.00 98.25 142 TRP A CA 1
ATOM 1147 C C . TRP A 1 142 ? -6.691 -10.010 -5.854 1.00 98.25 142 TRP A C 1
ATOM 1149 O O . TRP A 1 142 ? -7.402 -9.876 -4.856 1.00 98.25 142 TRP A O 1
ATOM 1159 N N . THR A 1 143 ? -7.152 -9.879 -7.095 1.00 98.38 143 THR A N 1
ATOM 1160 C CA . THR A 1 143 ? -8.522 -9.439 -7.363 1.00 98.38 143 THR A CA 1
ATOM 1161 C C . THR A 1 143 ? -9.545 -10.511 -7.003 1.00 98.38 143 THR A C 1
ATOM 1163 O O . THR A 1 143 ? -9.219 -11.704 -6.921 1.00 98.38 143 THR A O 1
ATOM 1166 N N . GLY A 1 144 ? -10.808 -10.114 -6.843 1.00 97.88 144 GLY A N 1
ATOM 1167 C CA . GLY A 1 144 ? -11.917 -11.047 -6.635 1.00 97.88 144 GLY A CA 1
ATOM 1168 C C . GLY A 1 144 ? -12.057 -12.047 -7.786 1.00 97.88 144 GLY A C 1
ATOM 1169 O O . GLY A 1 144 ? -12.266 -13.243 -7.566 1.00 97.88 144 GLY A O 1
ATOM 1170 N N . ALA A 1 145 ? -11.797 -11.591 -9.017 1.00 97.62 145 ALA A N 1
ATOM 1171 C CA . ALA A 1 145 ? -11.747 -12.428 -10.219 1.00 97.62 145 ALA A CA 1
ATOM 1172 C C . ALA A 1 145 ? -10.523 -13.369 -10.280 1.00 97.62 145 ALA A C 1
ATOM 1174 O O . ALA A 1 145 ? -10.478 -14.277 -11.109 1.00 97.62 145 ALA A O 1
ATOM 1175 N N . GLY A 1 146 ? -9.540 -13.197 -9.392 1.00 96.75 146 GLY A N 1
ATOM 1176 C CA . GLY A 1 146 ? -8.356 -14.049 -9.282 1.00 96.75 146 GLY A CA 1
ATOM 1177 C C . GLY A 1 146 ? -7.125 -13.570 -10.054 1.00 96.75 146 GLY A C 1
ATOM 1178 O O . GLY A 1 146 ? -6.107 -14.260 -10.015 1.00 96.75 146 GLY A O 1
ATOM 1179 N N . GLU A 1 147 ? -7.185 -12.407 -10.701 1.00 97.12 147 GLU A N 1
ATOM 1180 C CA . GLU A 1 147 ? -6.030 -11.762 -11.334 1.00 97.12 147 GLU A CA 1
ATOM 1181 C C . GLU A 1 147 ? -5.001 -11.313 -10.282 1.00 97.12 147 GLU A C 1
ATOM 1183 O O . GLU A 1 147 ? -5.349 -10.926 -9.162 1.00 97.12 147 GLU A O 1
ATOM 1188 N N . ARG A 1 148 ? -3.716 -11.376 -10.649 1.00 97.00 148 ARG A N 1
ATOM 1189 C CA . ARG A 1 148 ? -2.586 -10.910 -9.839 1.00 97.00 148 ARG A CA 1
ATOM 1190 C C . ARG A 1 148 ? -2.006 -9.654 -10.477 1.00 97.00 148 ARG A C 1
ATOM 1192 O O . ARG A 1 148 ? -1.394 -9.736 -11.538 1.00 97.00 148 ARG A O 1
ATOM 1199 N N . ILE A 1 149 ? -2.182 -8.510 -9.826 1.00 97.94 149 ILE A N 1
ATOM 1200 C CA . ILE A 1 149 ? -1.707 -7.214 -10.319 1.00 97.94 149 ILE A CA 1
ATOM 1201 C C . ILE A 1 149 ? -0.491 -6.788 -9.499 1.00 97.94 149 ILE A C 1
ATOM 1203 O O . ILE A 1 149 ? -0.495 -6.871 -8.270 1.00 97.94 149 ILE A O 1
ATOM 1207 N N . TRP A 1 150 ? 0.541 -6.309 -10.190 1.00 97.94 150 TRP A N 1
ATOM 1208 C CA . TRP A 1 150 ? 1.683 -5.625 -9.596 1.00 97.94 150 TRP A CA 1
ATOM 1209 C C . TRP A 1 150 ? 1.782 -4.215 -10.166 1.00 97.94 150 TRP A C 1
ATOM 1211 O O . TRP A 1 150 ? 1.925 -4.041 -11.376 1.00 97.94 150 TRP A O 1
ATOM 1221 N N . ARG A 1 151 ? 1.715 -3.214 -9.291 1.00 98.00 151 ARG A N 1
ATOM 1222 C CA . ARG A 1 151 ? 1.914 -1.803 -9.617 1.00 98.00 151 ARG A CA 1
ATOM 1223 C C . ARG A 1 151 ? 3.175 -1.335 -8.883 1.00 98.00 151 ARG A C 1
ATOM 1225 O O . ARG A 1 151 ? 3.060 -1.043 -7.694 1.00 98.00 151 ARG A O 1
ATOM 1232 N N . PRO A 1 152 ? 4.344 -1.253 -9.557 1.00 97.75 152 PRO A N 1
ATOM 1233 C CA . PRO A 1 152 ? 5.535 -0.624 -8.979 1.00 97.75 152 PRO A CA 1
ATOM 1234 C C . PRO A 1 152 ? 5.180 0.766 -8.456 1.00 97.75 152 PRO A C 1
ATOM 1236 O O . PRO A 1 152 ? 4.337 1.417 -9.074 1.00 97.75 152 PRO A O 1
ATOM 1239 N N . LEU A 1 153 ? 5.750 1.215 -7.346 1.00 97.88 153 LEU A N 1
ATOM 1240 C CA . LEU A 1 153 ? 5.502 2.568 -6.848 1.00 97.88 153 LEU A CA 1
ATOM 1241 C C . LEU A 1 153 ? 6.281 3.594 -7.670 1.00 97.88 153 LEU A C 1
ATOM 1243 O O . LEU A 1 153 ? 7.207 3.265 -8.405 1.00 97.88 153 LEU A O 1
ATOM 1247 N N . ALA A 1 154 ? 5.847 4.847 -7.614 1.00 95.56 154 ALA A N 1
ATOM 1248 C CA . ALA A 1 154 ? 6.564 5.946 -8.227 1.00 95.56 154 ALA A CA 1
ATOM 1249 C C . ALA A 1 154 ? 6.407 7.221 -7.403 1.00 95.56 154 ALA A C 1
ATOM 1251 O O . ALA A 1 154 ? 5.318 7.576 -6.952 1.00 95.56 154 ALA A O 1
ATOM 1252 N N . ASN A 1 155 ? 7.485 7.988 -7.305 1.00 95.56 155 ASN A N 1
ATOM 1253 C CA . ASN A 1 155 ? 7.465 9.307 -6.698 1.00 95.56 155 ASN A CA 1
ATOM 1254 C C . ASN A 1 155 ? 7.253 10.355 -7.793 1.00 95.56 155 ASN A C 1
ATOM 1256 O O . ASN A 1 155 ? 8.210 10.850 -8.376 1.00 95.56 155 ASN A O 1
ATOM 1260 N N . GLN A 1 156 ? 6.011 10.686 -8.139 1.00 90.69 156 GLN A N 1
ATOM 1261 C CA . GLN A 1 156 ? 5.702 11.660 -9.199 1.00 90.69 156 GLN A CA 1
ATOM 1262 C C . GLN A 1 156 ? 5.884 13.114 -8.716 1.00 90.69 156 GLN A C 1
ATOM 1264 O O . GLN A 1 156 ? 5.826 13.364 -7.519 1.00 90.69 156 GLN A O 1
ATOM 1269 N N . PRO A 1 157 ? 6.094 14.114 -9.600 1.00 91.62 157 PRO A N 1
ATOM 1270 C CA . PRO A 1 157 ? 6.205 15.524 -9.193 1.00 91.62 157 PRO A CA 1
ATOM 1271 C C . PRO A 1 157 ? 4.851 16.170 -8.823 1.00 91.62 157 PRO A C 1
ATOM 1273 O O . PRO A 1 157 ? 4.774 17.374 -8.592 1.00 91.62 157 PRO A O 1
ATOM 1276 N N . PHE A 1 158 ? 3.775 15.386 -8.804 1.00 93.56 158 PHE A N 1
ATOM 1277 C CA . PHE A 1 158 ? 2.420 15.774 -8.428 1.00 93.56 158 PHE A CA 1
ATOM 1278 C C . PHE A 1 158 ? 1.715 14.572 -7.800 1.00 93.56 158 PHE A C 1
ATOM 1280 O O . PHE A 1 158 ? 2.084 13.430 -8.068 1.00 93.56 158 PHE A O 1
ATOM 1287 N N . ALA A 1 159 ? 0.693 14.830 -6.983 1.00 94.06 159 ALA A N 1
ATOM 1288 C CA . ALA A 1 159 ? -0.090 13.764 -6.376 1.00 94.06 159 ALA A CA 1
ATOM 1289 C C . ALA A 1 159 ? -0.871 12.980 -7.442 1.00 94.06 159 ALA A C 1
ATOM 1291 O O . ALA A 1 159 ? -1.503 13.567 -8.326 1.00 94.06 159 ALA A O 1
ATOM 1292 N N . VAL A 1 160 ? -0.847 11.653 -7.345 1.00 95.94 160 VAL A N 1
ATOM 1293 C CA . VAL A 1 160 ? -1.569 10.739 -8.233 1.00 95.94 160 VAL A CA 1
ATOM 1294 C C . VAL A 1 160 ? -2.436 9.814 -7.395 1.00 95.94 160 VAL A C 1
ATOM 1296 O O . VAL A 1 160 ? -2.011 9.310 -6.363 1.00 95.94 160 VAL A O 1
ATOM 1299 N N . THR A 1 161 ? -3.668 9.577 -7.845 1.00 97.12 161 THR A N 1
ATOM 1300 C CA . THR A 1 161 ? -4.521 8.513 -7.309 1.00 97.12 161 THR A CA 1
ATOM 1301 C C . THR A 1 161 ? -4.811 7.507 -8.415 1.00 97.12 161 THR A C 1
ATOM 1303 O O . THR A 1 161 ? -5.436 7.846 -9.420 1.00 97.12 161 THR A O 1
ATOM 1306 N N . SER A 1 162 ? -4.367 6.266 -8.227 1.00 98.12 162 SER A N 1
ATOM 1307 C CA . SER A 1 162 ? -4.716 5.128 -9.081 1.00 98.12 162 SER A CA 1
ATOM 1308 C C . SER A 1 162 ? -5.853 4.339 -8.432 1.00 98.12 162 SER A C 1
ATOM 1310 O O . SER A 1 162 ? -5.854 4.142 -7.219 1.00 98.12 162 SER A O 1
ATOM 1312 N N . SER A 1 163 ? -6.835 3.894 -9.219 1.00 98.25 163 SER A N 1
ATOM 1313 C CA . SER A 1 163 ? -7.986 3.120 -8.731 1.00 98.25 163 SER A CA 1
ATOM 1314 C C . SER A 1 163 ? -8.120 1.812 -9.501 1.00 98.25 163 SER A C 1
ATOM 1316 O O . SER A 1 163 ? -8.282 1.825 -10.720 1.00 98.25 163 SER A O 1
ATOM 1318 N N . PHE A 1 164 ? -8.094 0.697 -8.778 1.00 98.69 164 PHE A N 1
ATOM 1319 C CA . PHE A 1 164 ? -8.253 -0.656 -9.304 1.00 98.69 164 PHE A CA 1
ATOM 1320 C C . PHE A 1 164 ? -9.633 -1.165 -8.888 1.00 98.69 164 PHE A C 1
ATOM 1322 O O . PHE A 1 164 ? -9.819 -1.595 -7.751 1.00 98.69 164 PHE A O 1
ATOM 1329 N N . VAL A 1 165 ? -10.621 -1.006 -9.774 1.00 98.62 165 VAL A N 1
ATOM 1330 C CA . VAL A 1 165 ? -12.021 -1.385 -9.515 1.00 98.62 165 VAL A CA 1
ATOM 1331 C C . VAL A 1 165 ? -12.135 -2.899 -9.397 1.00 98.62 165 VAL A C 1
ATOM 1333 O O . VAL A 1 165 ? -11.619 -3.619 -10.247 1.00 98.62 165 VAL A O 1
ATOM 1336 N N . ASP A 1 166 ? -12.826 -3.364 -8.361 1.00 98.50 166 ASP A N 1
ATOM 1337 C CA . ASP A 1 166 ? -12.982 -4.787 -8.075 1.00 98.50 166 ASP A CA 1
ATOM 1338 C C . ASP A 1 166 ? -14.276 -5.062 -7.287 1.00 98.50 166 ASP A C 1
ATOM 1340 O O . ASP A 1 166 ? -14.964 -4.143 -6.828 1.00 98.50 166 ASP A O 1
ATOM 1344 N N . ASN A 1 167 ? -14.599 -6.341 -7.118 1.00 98.38 167 ASN A N 1
ATOM 1345 C CA . ASN A 1 167 ? -15.625 -6.820 -6.205 1.00 98.38 167 ASN A CA 1
ATOM 1346 C C . ASN A 1 167 ? -15.068 -7.978 -5.374 1.00 98.38 167 ASN A C 1
ATOM 1348 O O . ASN A 1 167 ? -14.689 -8.997 -5.946 1.00 98.38 167 ASN A O 1
ATOM 1352 N N . ASP A 1 168 ? -15.090 -7.837 -4.046 1.00 98.12 168 ASP A N 1
ATOM 1353 C CA . ASP A 1 168 ? -14.570 -8.833 -3.098 1.00 98.12 168 ASP A CA 1
ATOM 1354 C C . ASP A 1 168 ? -13.098 -9.221 -3.372 1.00 98.12 168 ASP A C 1
ATOM 1356 O O . ASP A 1 168 ? -12.817 -10.374 -3.718 1.00 98.12 168 ASP A O 1
ATOM 1360 N N . PRO A 1 169 ? -12.133 -8.283 -3.236 1.00 98.00 169 PRO A N 1
ATOM 1361 C CA . PRO A 1 169 ? -10.721 -8.593 -3.445 1.00 98.00 169 PRO A CA 1
ATOM 1362 C C . PRO A 1 169 ? -10.257 -9.684 -2.475 1.00 98.00 169 PRO A C 1
ATOM 1364 O O . PRO A 1 169 ? -10.596 -9.674 -1.293 1.00 98.00 169 PRO A O 1
ATOM 1367 N N . LYS A 1 170 ? -9.418 -10.603 -2.957 1.00 98.06 170 LYS A N 1
ATOM 1368 C CA . LYS A 1 170 ? -8.812 -11.657 -2.124 1.00 98.06 170 LYS A CA 1
ATOM 1369 C C . LYS A 1 170 ? -7.679 -11.120 -1.252 1.00 98.06 170 LYS A C 1
ATOM 1371 O O . LYS A 1 170 ? -7.337 -11.717 -0.236 1.00 98.06 170 LYS A O 1
ATOM 1376 N N . GLY A 1 171 ? -7.099 -9.992 -1.647 1.00 98.31 171 GLY A N 1
ATOM 1377 C CA . GLY A 1 171 ? -6.204 -9.211 -0.811 1.00 98.31 171 GLY A CA 1
ATOM 1378 C C . GLY A 1 171 ? -5.419 -8.176 -1.597 1.00 98.31 171 GLY A C 1
ATOM 1379 O O . GLY A 1 171 ? -5.432 -8.156 -2.828 1.00 98.31 171 GLY A O 1
ATOM 1380 N N . PHE A 1 172 ? -4.745 -7.295 -0.876 1.00 98.81 172 PHE A N 1
ATOM 1381 C CA . PHE A 1 172 ? -3.841 -6.302 -1.444 1.00 98.81 172 PHE A CA 1
ATOM 1382 C C . PHE A 1 172 ? -2.797 -5.903 -0.410 1.00 98.81 172 PHE A C 1
ATOM 1384 O O . PHE A 1 172 ? -3.019 -6.044 0.790 1.00 98.81 172 PHE A O 1
ATOM 1391 N N . GLY A 1 173 ? -1.661 -5.381 -0.850 1.00 98.62 173 GLY A N 1
A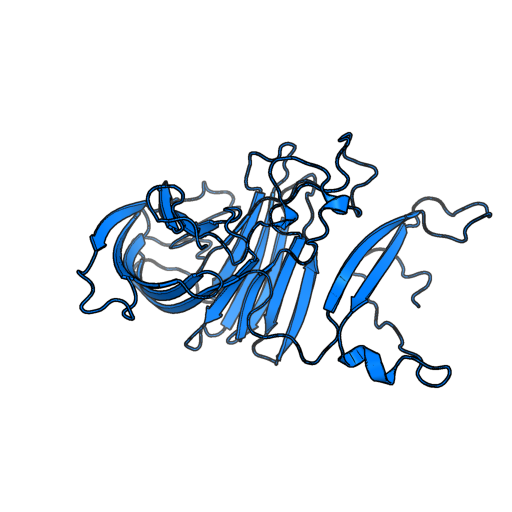TOM 1392 C CA . GLY A 1 173 ? -0.600 -5.005 0.070 1.00 98.62 173 GLY A CA 1
ATOM 1393 C C . GLY A 1 173 ? 0.479 -4.145 -0.555 1.00 98.62 173 GLY A C 1
ATOM 1394 O O . GLY A 1 173 ? 0.726 -4.222 -1.758 1.00 98.62 173 GLY A O 1
ATOM 1395 N N . LEU A 1 174 ? 1.131 -3.349 0.285 1.00 98.81 174 LEU A N 1
ATOM 1396 C CA . LEU A 1 174 ? 2.388 -2.697 -0.059 1.00 98.81 174 LEU A CA 1
ATOM 1397 C C . LEU A 1 174 ? 3.507 -3.682 0.272 1.00 98.81 174 LEU A C 1
ATOM 1399 O O . LEU A 1 174 ? 3.660 -4.098 1.426 1.00 98.81 174 LEU A O 1
ATOM 1403 N N . LEU A 1 175 ? 4.212 -4.127 -0.764 1.00 97.88 175 LEU A N 1
ATOM 1404 C CA . LEU A 1 175 ? 5.264 -5.125 -0.648 1.00 97.88 175 LEU A CA 1
ATOM 1405 C C . LEU A 1 175 ? 6.635 -4.491 -0.861 1.00 97.88 175 LEU A C 1
ATOM 1407 O O . LEU A 1 175 ? 6.758 -3.441 -1.483 1.00 97.88 175 LEU A O 1
ATOM 1411 N N . GLN A 1 176 ? 7.632 -5.195 -0.342 1.00 96.38 176 GLN A N 1
ATOM 1412 C CA . GLN A 1 176 ? 9.053 -4.967 -0.535 1.00 96.38 176 GLN A CA 1
ATOM 1413 C C . GLN A 1 176 ? 9.604 -6.240 -1.176 1.00 96.38 176 GLN A C 1
ATOM 1415 O O . GLN A 1 176 ? 9.878 -7.220 -0.473 1.00 96.38 176 GLN A O 1
ATOM 1420 N N . ARG A 1 177 ? 9.618 -6.285 -2.513 1.00 94.88 177 ARG A N 1
ATOM 1421 C CA . ARG A 1 177 ? 10.102 -7.445 -3.273 1.00 94.88 177 ARG A CA 1
ATOM 1422 C C . ARG A 1 177 ? 11.617 -7.453 -3.381 1.00 94.88 177 ARG A C 1
ATOM 1424 O O . ARG A 1 177 ? 12.188 -8.543 -3.335 1.00 94.88 177 ARG A O 1
ATOM 1431 N N . ASP A 1 178 ? 12.245 -6.289 -3.498 1.00 94.62 178 ASP A N 1
ATOM 1432 C CA . ASP A 1 178 ? 13.692 -6.183 -3.413 1.00 94.62 178 ASP A CA 1
ATOM 1433 C C . ASP A 1 178 ? 14.158 -6.278 -1.957 1.00 94.62 178 ASP A C 1
ATOM 1435 O O . ASP A 1 178 ? 13.702 -5.565 -1.064 1.00 94.62 178 ASP A O 1
ATOM 1439 N N . ARG A 1 179 ? 15.043 -7.238 -1.700 1.00 94.75 179 ARG A N 1
ATOM 1440 C CA . ARG A 1 179 ? 15.637 -7.478 -0.381 1.00 94.75 179 ARG A CA 1
ATOM 1441 C C . ARG A 1 179 ? 17.148 -7.694 -0.461 1.00 94.75 179 ARG A C 1
ATOM 1443 O O . ARG A 1 179 ? 17.742 -8.230 0.476 1.00 94.75 179 ARG A O 1
ATOM 1450 N N . ALA A 1 180 ? 17.764 -7.331 -1.582 1.00 95.12 180 ALA A N 1
ATOM 1451 C CA . ALA A 1 180 ? 19.201 -7.428 -1.768 1.00 95.12 180 ALA A CA 1
ATOM 1452 C C . ALA A 1 180 ? 19.870 -6.209 -1.119 1.00 95.12 180 ALA A C 1
ATOM 1454 O O . ALA A 1 180 ? 19.625 -5.069 -1.508 1.00 95.12 180 ALA A O 1
ATOM 1455 N N . ALA A 1 181 ? 20.719 -6.430 -0.115 1.00 94.94 181 ALA A N 1
ATOM 1456 C CA . ALA A 1 181 ? 21.361 -5.337 0.620 1.00 94.94 181 ALA A CA 1
ATOM 1457 C C . ALA A 1 181 ? 22.221 -4.449 -0.302 1.00 94.94 181 ALA A C 1
ATOM 1459 O O . ALA A 1 181 ? 22.355 -3.246 -0.078 1.00 94.94 181 ALA A O 1
ATOM 1460 N N . GLU A 1 182 ? 22.769 -5.028 -1.373 1.00 95.38 182 GLU A N 1
ATOM 1461 C CA . GLU A 1 182 ? 23.529 -4.334 -2.412 1.00 95.38 182 GLU A CA 1
ATOM 1462 C C . GLU A 1 182 ? 22.723 -3.309 -3.227 1.00 95.38 182 GLU A C 1
ATOM 1464 O O . GLU A 1 182 ? 23.333 -2.456 -3.873 1.00 95.38 182 GLU A O 1
ATOM 1469 N N . ASN A 1 183 ? 21.389 -3.350 -3.170 1.00 95.00 183 ASN A N 1
ATOM 1470 C CA . ASN A 1 183 ? 20.520 -2.383 -3.844 1.00 95.00 183 ASN A CA 1
ATOM 1471 C C . ASN A 1 183 ? 20.215 -1.154 -2.969 1.00 95.00 183 ASN A C 1
ATOM 1473 O O . ASN A 1 183 ? 19.813 -0.118 -3.488 1.00 95.00 183 ASN A O 1
ATOM 1477 N N . TYR A 1 184 ? 20.511 -1.207 -1.666 1.00 95.31 184 TYR A N 1
ATOM 1478 C CA . TYR A 1 184 ? 20.301 -0.088 -0.734 1.00 95.31 184 TYR A CA 1
ATOM 1479 C C . TYR A 1 184 ? 21.615 0.504 -0.221 1.00 95.31 184 TYR A C 1
ATOM 1481 O O . TYR A 1 184 ? 21.757 1.720 -0.135 1.00 95.31 184 TYR A O 1
ATOM 1489 N N . LEU A 1 185 ? 22.605 -0.350 0.070 1.00 93.31 185 LEU A N 1
ATOM 1490 C CA . LEU A 1 185 ? 23.964 0.021 0.493 1.00 93.31 185 LEU A CA 1
ATOM 1491 C C . LEU A 1 185 ? 24.049 0.895 1.761 1.00 93.31 185 LEU A C 1
ATOM 1493 O O . LEU A 1 185 ? 25.080 1.530 1.984 1.00 93.31 185 LEU A O 1
ATOM 1497 N N . ASP A 1 186 ? 23.019 0.916 2.610 1.00 90.19 186 ASP A N 1
ATOM 1498 C CA . ASP A 1 186 ? 22.945 1.811 3.769 1.00 90.19 186 ASP A CA 1
ATOM 1499 C C . ASP A 1 186 ? 22.902 1.120 5.141 1.00 90.19 186 ASP A C 1
ATOM 1501 O O . ASP A 1 186 ? 22.992 -0.099 5.264 1.00 90.19 186 ASP A O 1
ATOM 1505 N N . GLY A 1 187 ? 22.849 1.937 6.201 1.00 89.06 187 GLY A N 1
ATOM 1506 C CA . GLY A 1 187 ? 22.801 1.476 7.591 1.00 89.06 187 GLY A CA 1
ATOM 1507 C C . GLY A 1 187 ? 21.401 1.429 8.213 1.00 89.06 187 GLY A C 1
ATOM 1508 O O . GLY A 1 187 ? 21.280 1.000 9.362 1.00 89.06 187 GLY A O 1
ATOM 1509 N N . VAL A 1 188 ? 20.354 1.875 7.506 1.00 91.00 188 VAL A N 1
ATOM 1510 C CA . VAL A 1 188 ? 18.962 1.845 8.002 1.00 91.00 188 VAL A CA 1
ATOM 1511 C C . VAL A 1 188 ? 18.216 0.580 7.570 1.00 91.00 188 VAL A C 1
ATOM 1513 O O . VAL A 1 188 ? 17.163 0.274 8.137 1.00 91.00 188 VAL A O 1
ATOM 1516 N N . ASN A 1 189 ? 18.819 -0.207 6.676 1.00 94.50 189 ASN A N 1
ATOM 1517 C CA . ASN A 1 189 ? 18.432 -1.566 6.304 1.00 94.50 189 ASN A CA 1
ATOM 1518 C C . ASN A 1 189 ? 17.011 -1.654 5.710 1.00 94.50 189 ASN A C 1
ATOM 1520 O O . ASN A 1 189 ? 16.145 -2.377 6.225 1.00 94.50 189 ASN A O 1
ATOM 1524 N N . TYR A 1 190 ? 16.738 -0.879 4.656 1.00 96.62 190 TYR A N 1
ATOM 1525 C CA . TYR A 1 190 ? 15.454 -0.894 3.938 1.00 96.62 190 TYR A CA 1
ATOM 1526 C C . TYR A 1 190 ? 15.063 -2.292 3.429 1.00 96.62 190 TYR A C 1
ATOM 1528 O O . TYR A 1 190 ? 13.890 -2.668 3.489 1.00 96.62 190 TYR A O 1
ATOM 1536 N N . GLU A 1 191 ? 16.034 -3.120 3.044 1.00 95.94 191 GLU A N 1
ATOM 1537 C CA . GLU A 1 191 ? 15.844 -4.502 2.588 1.00 95.94 191 GLU A CA 1
ATOM 1538 C C . GLU A 1 191 ? 15.214 -5.415 3.654 1.00 95.94 191 GLU A C 1
ATOM 1540 O O . GLU A 1 191 ? 14.645 -6.470 3.351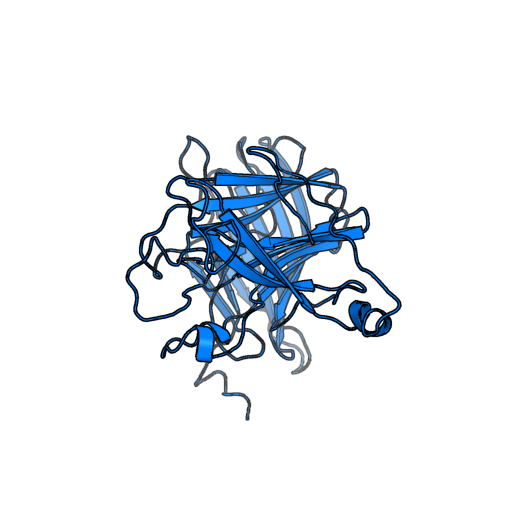 1.00 95.94 191 GLU A O 1
ATOM 1545 N N . ARG A 1 192 ? 15.280 -5.005 4.928 1.00 96.12 192 ARG A N 1
ATOM 1546 C CA . ARG A 1 192 ? 14.708 -5.731 6.070 1.00 96.12 192 ARG A CA 1
ATOM 1547 C C . ARG A 1 192 ? 13.309 -5.260 6.456 1.00 96.12 192 ARG A C 1
ATOM 1549 O O . ARG A 1 192 ? 12.666 -5.910 7.286 1.00 96.12 192 ARG A O 1
ATOM 1556 N N . ARG A 1 193 ? 12.813 -4.158 5.888 1.00 97.19 193 ARG A N 1
ATOM 1557 C CA . ARG A 1 193 ? 11.489 -3.617 6.226 1.00 97.19 193 ARG A CA 1
ATOM 1558 C C . ARG A 1 193 ? 10.375 -4.578 5.773 1.00 97.19 193 ARG A C 1
ATOM 1560 O O . ARG A 1 193 ? 10.538 -5.302 4.782 1.00 97.19 193 ARG A O 1
ATOM 1567 N N . PRO A 1 194 ? 9.275 -4.690 6.537 1.00 97.56 194 PRO A N 1
ATOM 1568 C CA . PRO A 1 194 ? 8.226 -5.654 6.245 1.00 97.56 194 PRO A CA 1
ATOM 1569 C C . PRO A 1 194 ? 7.518 -5.327 4.936 1.00 97.56 194 PRO A C 1
ATOM 1571 O O . PRO A 1 194 ? 7.460 -4.188 4.505 1.00 97.56 194 PRO A O 1
ATOM 1574 N N . SER A 1 195 ? 6.920 -6.346 4.342 1.00 98.38 195 SER A N 1
ATOM 1575 C CA . SER A 1 195 ? 5.743 -6.192 3.499 1.00 98.38 195 SER A CA 1
ATOM 1576 C C . SER A 1 195 ? 4.486 -6.279 4.362 1.00 98.38 195 SER A C 1
ATOM 1578 O O . SER A 1 195 ? 4.473 -7.010 5.358 1.00 98.38 195 SER A O 1
ATOM 1580 N N . LEU A 1 196 ? 3.423 -5.575 3.968 1.00 98.69 196 LEU A N 1
ATOM 1581 C CA . LEU A 1 196 ? 2.129 -5.639 4.642 1.00 98.69 196 LEU A CA 1
ATOM 1582 C C . LEU A 1 196 ? 1.022 -6.025 3.672 1.00 98.69 196 LEU A C 1
ATOM 1584 O O . LEU A 1 196 ? 0.739 -5.300 2.719 1.00 98.69 196 LEU A O 1
ATOM 1588 N N . TRP A 1 197 ? 0.368 -7.146 3.959 1.00 98.81 197 TRP A N 1
ATOM 1589 C CA . TRP A 1 197 ? -0.757 -7.657 3.183 1.00 98.81 197 TRP A CA 1
ATOM 1590 C C . TRP A 1 197 ? -2.062 -7.613 3.977 1.00 98.81 197 TRP A C 1
ATOM 1592 O O . TRP A 1 197 ? -2.125 -8.115 5.100 1.00 98.81 197 TRP A O 1
ATOM 1602 N N . VAL A 1 198 ? -3.104 -7.056 3.364 1.00 98.88 198 VAL A N 1
ATOM 1603 C CA . VAL A 1 198 ? -4.494 -7.076 3.821 1.00 98.88 198 VAL A CA 1
ATOM 1604 C C . VAL A 1 198 ? -5.211 -8.252 3.166 1.00 98.88 198 VAL A C 1
ATOM 1606 O O . VAL A 1 198 ? -5.333 -8.321 1.945 1.00 98.88 198 VAL A O 1
ATOM 1609 N N . GLU A 1 199 ? -5.734 -9.152 3.987 1.00 98.69 199 GLU A N 1
ATOM 1610 C CA . GLU A 1 199 ? -6.606 -10.260 3.598 1.00 98.69 199 GLU A CA 1
ATOM 1611 C C . GLU A 1 199 ? -8.015 -10.000 4.156 1.00 98.69 199 GLU A C 1
ATOM 1613 O O . GLU A 1 199 ? -8.229 -10.146 5.363 1.00 98.69 199 GLU A O 1
ATOM 1618 N N . PRO A 1 200 ? -8.995 -9.604 3.327 1.00 98.31 200 PRO A N 1
ATOM 1619 C CA . PRO A 1 200 ? -10.393 -9.575 3.743 1.00 98.31 200 PRO A CA 1
ATOM 1620 C C . PRO A 1 200 ? -10.856 -10.969 4.186 1.00 98.31 200 PRO A C 1
ATOM 1622 O O . PRO A 1 200 ? -10.646 -11.955 3.484 1.00 98.31 200 PRO A O 1
ATOM 1625 N N . LEU A 1 201 ? -11.491 -11.062 5.357 1.00 98.00 201 LEU A N 1
ATOM 1626 C CA . LEU A 1 201 ? -12.022 -12.325 5.899 1.00 98.00 201 LEU A CA 1
ATOM 1627 C C . LEU A 1 201 ? -13.536 -12.470 5.668 1.00 98.00 201 LEU A C 1
ATOM 1629 O O . LEU A 1 201 ? -14.153 -13.439 6.109 1.00 98.00 201 LEU A O 1
ATOM 1633 N N . GLU A 1 202 ? -14.128 -11.496 4.985 1.00 92.62 202 GLU A N 1
ATOM 1634 C CA . GLU A 1 202 ? -15.519 -11.443 4.550 1.00 92.62 202 GLU A CA 1
ATOM 1635 C C . GLU A 1 202 ? -15.610 -10.663 3.230 1.00 92.62 202 GLU A C 1
ATOM 1637 O O . GLU A 1 202 ? -14.663 -9.975 2.843 1.00 92.62 202 GLU A O 1
ATOM 1642 N N . GLY A 1 203 ? -16.743 -10.766 2.532 1.00 89.69 203 GLY A N 1
ATOM 1643 C CA . GLY A 1 203 ? -16.957 -10.035 1.284 1.00 89.69 203 GLY A CA 1
ATOM 1644 C C . GLY A 1 203 ? -17.096 -8.530 1.525 1.00 89.69 203 GLY A C 1
ATOM 1645 O O . GLY A 1 203 ? -18.019 -8.091 2.211 1.00 89.69 203 GLY A O 1
ATOM 1646 N N . TRP A 1 204 ? -16.184 -7.733 0.968 1.00 95.81 204 TRP A N 1
ATOM 1647 C CA . TRP A 1 204 ? -16.205 -6.265 1.034 1.00 95.81 204 TRP A CA 1
ATOM 1648 C C . TRP A 1 204 ? -17.072 -5.608 -0.053 1.00 95.81 204 TRP A C 1
ATOM 1650 O O . TRP A 1 204 ? -17.245 -4.385 -0.055 1.00 95.81 204 TRP A O 1
ATOM 1660 N N . GLY A 1 205 ? -17.648 -6.410 -0.948 1.00 97.62 205 GLY A N 1
ATOM 1661 C CA . GLY A 1 205 ? -18.517 -6.001 -2.039 1.00 97.62 205 GLY A CA 1
ATOM 1662 C C . GLY A 1 205 ? -17.786 -5.216 -3.124 1.00 97.62 205 GLY A C 1
ATOM 1663 O O . GLY A 1 205 ? -16.573 -5.333 -3.307 1.00 97.62 205 GLY A O 1
ATOM 1664 N N . ALA A 1 206 ? -18.547 -4.401 -3.854 1.00 98.50 206 ALA A N 1
ATOM 1665 C CA . ALA A 1 206 ? -18.031 -3.573 -4.933 1.00 98.50 206 ALA A CA 1
ATOM 1666 C C . ALA A 1 206 ? -17.255 -2.360 -4.399 1.00 98.50 206 ALA A C 1
ATOM 1668 O O . ALA A 1 206 ? -17.704 -1.654 -3.489 1.00 98.50 206 ALA A O 1
ATOM 1669 N N . GLY A 1 207 ? -16.121 -2.064 -5.026 1.00 98.56 207 GLY A N 1
ATOM 1670 C CA . GLY A 1 207 ? -15.274 -0.938 -4.660 1.00 98.56 207 GLY A CA 1
ATOM 1671 C C . GLY A 1 207 ? -14.013 -0.872 -5.505 1.00 98.56 207 GLY A C 1
ATOM 1672 O O . GLY A 1 207 ? -14.010 -1.227 -6.684 1.00 98.56 207 GLY A O 1
ATOM 1673 N N . SER A 1 208 ? -12.939 -0.371 -4.911 1.00 98.75 208 SER A N 1
ATOM 1674 C CA . SER A 1 208 ? -11.630 -0.339 -5.551 1.00 98.75 208 SER A CA 1
ATOM 1675 C C . SER A 1 208 ? -10.509 -0.358 -4.529 1.00 98.75 208 SER A C 1
ATOM 1677 O O . SER A 1 208 ? -10.592 0.358 -3.530 1.00 98.75 208 SER A O 1
ATOM 1679 N N . VAL A 1 209 ? -9.415 -1.054 -4.830 1.00 98.88 209 VAL A N 1
ATOM 1680 C CA . VAL A 1 209 ? -8.134 -0.761 -4.177 1.00 98.88 209 VAL A CA 1
ATOM 1681 C C . VAL A 1 209 ? -7.637 0.570 -4.739 1.00 98.88 209 VAL A C 1
ATOM 1683 O O . VAL A 1 209 ? -7.552 0.738 -5.958 1.00 98.88 209 VAL A O 1
ATOM 1686 N N . GLN A 1 210 ? -7.354 1.538 -3.874 1.00 98.69 210 GLN A N 1
ATOM 1687 C CA . GLN A 1 210 ? -6.784 2.823 -4.266 1.00 98.69 210 GLN A CA 1
ATOM 1688 C C . GLN A 1 210 ? -5.338 2.935 -3.814 1.00 98.69 210 GLN A C 1
ATOM 1690 O O . GLN A 1 210 ? -4.998 2.504 -2.717 1.00 98.69 210 GLN A O 1
ATOM 1695 N N . LEU A 1 211 ? -4.521 3.546 -4.669 1.00 98.81 211 LEU A N 1
ATOM 1696 C CA . LEU A 1 211 ? -3.137 3.917 -4.404 1.00 98.81 211 LEU A CA 1
ATOM 1697 C C . LEU A 1 211 ? -3.009 5.430 -4.551 1.00 98.81 211 LEU A C 1
ATOM 1699 O O . LEU A 1 211 ? -3.305 5.958 -5.624 1.00 98.81 211 LEU A O 1
ATOM 1703 N N . ILE A 1 212 ? -2.568 6.110 -3.500 1.00 98.38 212 ILE A N 1
ATOM 1704 C CA . ILE A 1 212 ? -2.205 7.526 -3.517 1.00 98.38 212 ILE A CA 1
ATOM 1705 C C . ILE A 1 212 ? -0.680 7.610 -3.462 1.00 98.38 212 ILE A C 1
ATOM 1707 O O . ILE A 1 212 ? -0.062 7.069 -2.549 1.00 98.38 212 ILE A O 1
ATOM 1711 N N . GLU A 1 213 ? -0.099 8.300 -4.437 1.00 98.12 213 GLU A N 1
ATOM 1712 C CA . GLU A 1 213 ? 1.332 8.586 -4.540 1.00 98.12 213 GLU A CA 1
ATOM 1713 C C . GLU A 1 213 ? 1.509 10.105 -4.458 1.00 98.12 213 GLU A C 1
ATOM 1715 O O . GLU A 1 213 ? 1.013 10.836 -5.319 1.00 98.12 213 GLU A O 1
ATOM 1720 N N . MET A 1 214 ? 2.174 10.591 -3.412 1.00 96.44 214 MET A N 1
ATOM 1721 C CA . MET A 1 214 ? 2.453 12.011 -3.197 1.00 96.44 214 MET A CA 1
ATOM 1722 C C . MET A 1 214 ? 3.918 12.329 -3.529 1.00 96.44 214 MET A C 1
ATOM 1724 O O . MET A 1 214 ? 4.793 11.483 -3.327 1.00 96.44 214 MET A O 1
ATOM 1728 N N . PRO A 1 215 ? 4.214 13.539 -4.037 1.00 95.38 215 PRO A N 1
ATOM 1729 C CA . PRO A 1 215 ? 5.590 13.957 -4.257 1.00 95.38 215 PRO A CA 1
ATOM 1730 C C . PRO A 1 215 ? 6.338 14.030 -2.924 1.00 95.38 215 PRO A C 1
ATOM 1732 O O . PRO A 1 215 ? 5.864 14.667 -1.985 1.00 95.38 215 PRO A O 1
ATOM 1735 N N . THR A 1 216 ? 7.531 13.444 -2.873 1.00 95.06 216 THR A N 1
ATOM 1736 C CA . THR A 1 216 ? 8.488 13.656 -1.779 1.00 95.06 216 THR A CA 1
ATOM 1737 C C . THR A 1 216 ? 9.885 13.942 -2.325 1.00 95.06 216 THR A C 1
ATOM 1739 O O . THR A 1 216 ? 10.234 13.561 -3.447 1.00 95.06 216 THR A O 1
ATOM 1742 N N . ASN A 1 217 ? 10.691 14.637 -1.537 1.00 93.19 217 ASN A N 1
ATOM 1743 C CA . ASN A 1 217 ? 12.109 14.881 -1.779 1.00 93.19 217 ASN A CA 1
ATOM 1744 C C . ASN A 1 217 ? 12.998 14.346 -0.647 1.00 93.19 217 ASN A C 1
ATOM 1746 O O . ASN A 1 217 ? 14.187 14.648 -0.649 1.00 93.19 217 ASN A O 1
ATOM 1750 N N . ASP A 1 218 ? 12.418 13.614 0.306 1.00 92.00 218 ASP A N 1
ATOM 1751 C CA . ASP A 1 218 ? 13.100 13.124 1.500 1.00 92.00 218 ASP A CA 1
ATOM 1752 C C . ASP A 1 218 ? 12.448 11.816 1.988 1.00 92.00 218 ASP A C 1
ATOM 1754 O O . ASP A 1 218 ? 11.234 11.625 1.858 1.00 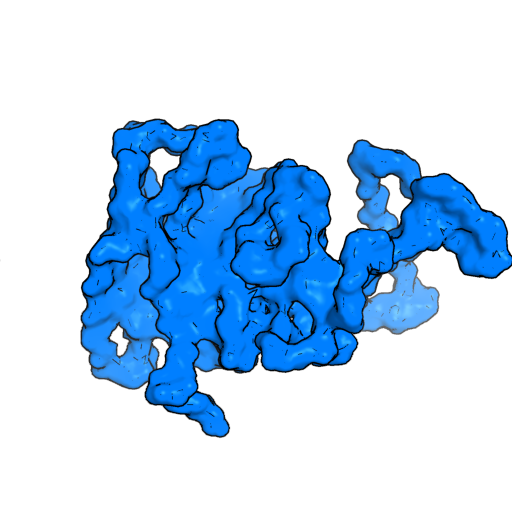92.00 218 ASP A O 1
ATOM 1758 N N . GLU A 1 219 ? 13.261 10.934 2.559 1.00 91.06 219 GLU A N 1
ATOM 1759 C CA . GLU A 1 219 ? 12.888 9.616 3.079 1.00 91.06 219 GLU A CA 1
ATOM 1760 C C . GLU A 1 219 ? 12.110 9.670 4.402 1.00 91.06 219 GLU A C 1
ATOM 1762 O O . GLU A 1 219 ? 11.498 8.683 4.803 1.00 91.06 219 GLU A O 1
ATOM 1767 N N . ILE A 1 220 ? 12.102 10.814 5.093 1.00 92.12 220 ILE A N 1
ATOM 1768 C CA . ILE A 1 220 ? 11.393 10.952 6.376 1.00 92.12 220 ILE A CA 1
ATOM 1769 C C . ILE A 1 220 ? 9.872 11.121 6.229 1.00 92.12 220 ILE A C 1
ATOM 1771 O O . ILE A 1 220 ? 9.152 11.077 7.228 1.00 92.12 220 ILE A O 1
ATOM 1775 N N . HIS A 1 221 ? 9.377 11.356 5.009 1.00 92.88 221 HIS A N 1
ATOM 1776 C CA . HIS A 1 221 ? 7.961 11.599 4.741 1.00 92.88 221 HIS A CA 1
ATOM 1777 C C . HIS A 1 221 ? 7.325 10.392 4.050 1.00 92.88 221 HIS A C 1
ATOM 1779 O O . HIS A 1 221 ? 7.595 10.125 2.878 1.00 92.88 221 HIS A O 1
ATOM 1785 N N . ASP A 1 222 ? 6.412 9.716 4.748 1.00 96.00 222 ASP A N 1
ATOM 1786 C CA . ASP A 1 222 ? 5.544 8.717 4.128 1.00 96.00 222 ASP A CA 1
ATOM 1787 C C . ASP A 1 222 ? 4.695 9.378 3.028 1.00 96.00 222 ASP A C 1
ATOM 1789 O O . ASP A 1 222 ? 3.904 10.291 3.285 1.00 96.00 222 ASP A O 1
ATOM 1793 N N . ASN A 1 223 ? 4.851 8.916 1.790 1.00 97.50 223 ASN A N 1
ATOM 1794 C CA . ASN A 1 223 ? 4.221 9.503 0.608 1.00 97.50 223 ASN A CA 1
ATOM 1795 C C . ASN A 1 223 ? 3.347 8.516 -0.179 1.00 97.50 223 ASN A C 1
ATOM 1797 O O . ASN A 1 223 ? 2.813 8.871 -1.232 1.00 97.50 223 ASN A O 1
ATOM 1801 N N . ILE A 1 224 ? 3.185 7.293 0.328 1.00 98.69 224 ILE A N 1
ATOM 1802 C CA . ILE A 1 224 ? 2.432 6.217 -0.313 1.00 98.69 224 ILE A CA 1
ATOM 1803 C C . ILE A 1 224 ? 1.285 5.797 0.591 1.00 98.69 224 ILE A C 1
ATOM 1805 O O . ILE A 1 224 ? 1.491 5.503 1.767 1.00 98.69 224 ILE A O 1
ATOM 1809 N N . VAL A 1 225 ? 0.076 5.710 0.037 1.00 98.56 225 VAL A N 1
ATOM 1810 C CA . VAL A 1 225 ? -1.101 5.221 0.763 1.00 98.56 225 VAL A CA 1
ATOM 1811 C C . VAL A 1 225 ? -1.867 4.219 -0.090 1.00 98.56 225 VAL A C 1
ATOM 1813 O O . VAL A 1 225 ? -2.230 4.531 -1.221 1.00 98.56 225 VAL A O 1
ATOM 1816 N N . ALA A 1 226 ? -2.153 3.034 0.449 1.00 98.88 226 ALA A N 1
ATOM 1817 C CA . ALA A 1 226 ? -2.968 2.019 -0.218 1.00 98.88 226 ALA A CA 1
ATOM 1818 C C . ALA A 1 226 ? -4.120 1.567 0.678 1.00 98.88 226 ALA A C 1
ATOM 1820 O O . ALA A 1 226 ? -3.921 1.349 1.866 1.00 98.88 226 ALA A O 1
ATOM 1821 N N . TYR A 1 227 ? -5.330 1.443 0.141 1.00 98.88 227 TYR A N 1
ATOM 1822 C CA . TYR A 1 227 ? -6.513 1.106 0.938 1.00 98.88 227 TYR A CA 1
ATOM 1823 C C . TYR A 1 227 ? -7.656 0.598 0.058 1.00 98.88 227 TYR A C 1
ATOM 1825 O O . TYR A 1 227 ? -7.653 0.793 -1.158 1.00 98.88 227 TYR A O 1
ATOM 1833 N N . TRP A 1 228 ? -8.674 -0.006 0.669 1.00 98.81 228 TRP A N 1
ATOM 1834 C CA . TRP A 1 228 ? -9.915 -0.335 -0.027 1.00 98.81 228 TRP A CA 1
ATOM 1835 C C . TRP A 1 228 ? -10.947 0.780 0.106 1.00 98.81 228 TRP A C 1
ATOM 1837 O O . TRP A 1 228 ? -11.300 1.180 1.214 1.00 98.81 228 TRP A O 1
ATOM 1847 N N . ARG A 1 229 ? -11.479 1.254 -1.020 1.00 98.56 229 ARG A N 1
ATOM 1848 C CA . ARG A 1 229 ? -12.571 2.228 -1.076 1.00 98.56 229 ARG A CA 1
ATOM 1849 C C . ARG A 1 229 ? -13.865 1.535 -1.513 1.00 98.56 229 ARG A C 1
ATOM 1851 O O . ARG A 1 229 ? -13.949 1.133 -2.676 1.00 98.56 229 ARG A O 1
ATOM 1858 N N . PRO A 1 230 ? -14.892 1.439 -0.654 1.00 98.06 230 PRO A N 1
ATOM 1859 C CA . PRO A 1 230 ? -16.208 0.951 -1.062 1.00 98.06 230 PRO A CA 1
ATOM 1860 C C . PRO A 1 230 ? -16.822 1.813 -2.171 1.00 98.06 230 PRO A C 1
ATOM 1862 O O . PRO A 1 230 ? -16.633 3.030 -2.202 1.00 98.06 230 PRO A O 1
ATOM 1865 N N . ALA A 1 231 ? -17.603 1.201 -3.066 1.00 98.06 231 ALA A N 1
ATOM 1866 C CA . ALA A 1 231 ? -18.312 1.932 -4.119 1.00 98.06 231 ALA A CA 1
ATOM 1867 C C . ALA A 1 231 ? -19.482 2.770 -3.572 1.00 98.06 231 ALA A C 1
ATOM 1869 O O . ALA A 1 231 ? -19.823 3.813 -4.135 1.00 98.06 231 ALA A O 1
ATOM 1870 N N . ALA A 1 232 ? -20.107 2.312 -2.484 1.00 96.94 232 ALA A N 1
ATOM 1871 C CA . ALA A 1 232 ? -21.227 3.003 -1.859 1.00 96.94 232 ALA A CA 1
ATOM 1872 C C . ALA A 1 232 ? -20.783 4.346 -1.238 1.00 96.94 232 ALA A C 1
ATOM 1874 O O . ALA A 1 232 ? -19.737 4.402 -0.590 1.00 96.94 232 ALA A O 1
ATOM 1875 N N . PRO A 1 233 ? -21.574 5.429 -1.380 1.00 97.00 233 PRO A N 1
ATOM 1876 C CA . PRO A 1 233 ? -21.275 6.702 -0.731 1.00 97.00 233 PRO A CA 1
ATOM 1877 C C . PRO A 1 233 ? -21.228 6.583 0.797 1.00 97.00 233 PRO A C 1
ATOM 1879 O O . PRO A 1 233 ? -22.119 5.993 1.407 1.00 97.00 233 PRO A O 1
ATOM 1882 N N . ALA A 1 234 ? -20.240 7.225 1.414 1.00 97.56 234 ALA A N 1
ATOM 1883 C CA . ALA A 1 234 ? -20.082 7.282 2.860 1.00 97.56 234 ALA A CA 1
ATOM 1884 C C . ALA A 1 234 ? -20.941 8.419 3.449 1.00 97.56 234 ALA A C 1
ATOM 1886 O O . ALA A 1 234 ? -20.599 9.599 3.347 1.00 97.56 234 ALA A O 1
ATOM 1887 N N . ARG A 1 235 ? -22.103 8.061 4.006 1.00 98.25 235 ARG A N 1
ATOM 1888 C CA . ARG A 1 235 ? -23.111 9.003 4.522 1.00 98.25 235 ARG A CA 1
ATOM 1889 C C . ARG A 1 235 ? -23.199 8.970 6.043 1.00 98.25 235 ARG A C 1
ATOM 1891 O O . ARG A 1 235 ? -23.027 7.913 6.648 1.00 98.25 235 ARG A O 1
ATOM 1898 N N . ALA A 1 236 ? -23.543 10.103 6.647 1.00 98.50 236 ALA A N 1
ATOM 1899 C CA . ALA A 1 236 ? -23.843 10.190 8.070 1.00 98.50 236 ALA A CA 1
ATOM 1900 C C . ALA A 1 236 ? -24.902 9.147 8.479 1.00 98.50 236 ALA A C 1
ATOM 1902 O O . ALA A 1 236 ? -25.884 8.922 7.769 1.00 98.50 236 ALA A O 1
ATOM 1903 N N . GLY A 1 237 ? -24.694 8.499 9.625 1.00 98.12 237 GLY A N 1
ATOM 1904 C CA . GLY A 1 237 ? -25.548 7.425 10.134 1.00 98.12 237 GLY A CA 1
ATOM 1905 C C . GLY A 1 237 ? -25.261 6.041 9.543 1.00 98.12 237 GLY A C 1
ATOM 1906 O O . GLY A 1 237 ? -25.763 5.052 10.077 1.00 98.12 237 GLY A O 1
ATOM 1907 N N . ALA A 1 238 ? -24.443 5.930 8.489 1.00 98.06 238 ALA A N 1
ATOM 1908 C CA . ALA A 1 238 ? -24.000 4.632 7.995 1.00 98.06 238 ALA A CA 1
ATOM 1909 C C . ALA A 1 238 ? -23.090 3.938 9.018 1.00 98.06 238 ALA A C 1
ATOM 1911 O O . ALA A 1 238 ? -22.347 4.579 9.768 1.00 98.06 238 ALA A O 1
ATOM 1912 N N . SER A 1 239 ? -23.131 2.607 9.020 1.00 97.62 239 SER A N 1
ATOM 1913 C CA . SER A 1 239 ? -22.243 1.789 9.837 1.00 97.62 239 SER A CA 1
ATOM 1914 C C . SER A 1 239 ? -21.592 0.699 9.004 1.00 97.62 239 SER A C 1
ATOM 1916 O O . SER A 1 239 ? -22.190 0.191 8.055 1.00 97.62 239 SER A O 1
ATOM 1918 N N . HIS A 1 240 ? -20.368 0.346 9.380 1.00 97.69 240 HIS A N 1
ATOM 1919 C CA . HIS A 1 240 ? -19.600 -0.708 8.737 1.00 97.69 240 HIS A CA 1
ATOM 1920 C C . HIS A 1 240 ? -19.128 -1.709 9.790 1.00 97.69 240 HIS A C 1
ATOM 1922 O O . HIS A 1 240 ? -18.821 -1.355 10.935 1.00 97.69 240 HIS A O 1
ATOM 1928 N N . ARG A 1 241 ? -19.121 -2.981 9.407 1.00 97.81 241 ARG A N 1
ATOM 1929 C CA . ARG A 1 241 ? -18.468 -4.065 10.133 1.00 97.81 241 ARG A CA 1
ATOM 1930 C C . ARG A 1 241 ? -17.412 -4.614 9.197 1.00 97.81 241 ARG A C 1
ATOM 1932 O O . ARG A 1 241 ? -17.719 -4.815 8.028 1.00 97.81 241 ARG A O 1
ATOM 1939 N N . LEU A 1 242 ? -16.191 -4.718 9.701 1.00 97.94 242 LEU A N 1
ATOM 1940 C CA . LEU A 1 242 ? -15.048 -5.177 8.933 1.00 97.94 242 LEU A CA 1
ATOM 1941 C C . LEU A 1 242 ? -14.359 -6.289 9.699 1.00 97.94 242 LEU A C 1
ATOM 1943 O O . LEU A 1 242 ? -14.076 -6.140 10.888 1.00 97.94 242 LEU A O 1
ATOM 1947 N N . LYS A 1 243 ? -14.026 -7.353 8.985 1.00 98.62 243 LYS A N 1
ATOM 1948 C CA . LYS A 1 243 ? -13.139 -8.409 9.438 1.00 98.62 243 LYS A CA 1
ATOM 1949 C C . LYS A 1 243 ? -12.070 -8.659 8.389 1.00 98.62 243 LYS A C 1
ATOM 1951 O O . LYS A 1 243 ? -12.366 -8.983 7.239 1.00 98.62 243 LYS A O 1
ATOM 1956 N N . TYR A 1 244 ? -10.818 -8.497 8.783 1.00 98.88 244 TYR A N 1
ATOM 1957 C CA . TYR A 1 244 ? -9.670 -8.703 7.908 1.00 98.88 244 TYR A CA 1
ATOM 1958 C C . TYR A 1 244 ? -8.461 -9.171 8.702 1.00 98.88 244 TYR A C 1
ATOM 1960 O O . TYR A 1 244 ? -8.424 -9.077 9.928 1.00 98.88 244 TYR A O 1
ATOM 1968 N N . ARG A 1 245 ? -7.465 -9.689 7.996 1.00 98.81 245 ARG A N 1
ATOM 1969 C CA . ARG A 1 245 ? -6.179 -10.072 8.552 1.00 98.81 245 ARG A CA 1
ATOM 1970 C C . ARG A 1 245 ? -5.073 -9.236 7.932 1.00 98.81 245 ARG A C 1
ATOM 1972 O O . ARG A 1 245 ? -5.053 -9.015 6.725 1.00 98.81 245 ARG A O 1
ATOM 1979 N N . LEU A 1 246 ? -4.150 -8.791 8.771 1.00 98.81 246 LEU A N 1
ATOM 1980 C CA . LEU A 1 246 ? -2.911 -8.148 8.364 1.00 98.81 246 LEU A CA 1
ATOM 1981 C C . LEU A 1 246 ? -1.749 -9.123 8.528 1.00 98.81 246 LEU A C 1
ATOM 1983 O O . LEU A 1 246 ? -1.586 -9.722 9.594 1.00 98.81 246 LEU A O 1
ATOM 1987 N N . HIS A 1 247 ? -0.929 -9.245 7.489 1.00 98.69 247 HIS A N 1
ATOM 1988 C CA . HIS A 1 247 ? 0.291 -10.049 7.494 1.00 98.69 247 HIS A CA 1
ATOM 1989 C C . HIS A 1 247 ? 1.504 -9.142 7.322 1.00 98.69 247 HIS A C 1
ATOM 1991 O O . HIS A 1 247 ? 1.709 -8.581 6.249 1.00 98.69 247 HIS A O 1
ATOM 1997 N N . TRP A 1 248 ? 2.300 -9.020 8.381 1.00 98.44 248 TRP A N 1
ATOM 1998 C CA . TRP A 1 248 ? 3.559 -8.281 8.417 1.00 98.44 248 TRP A CA 1
ATOM 1999 C C . TRP A 1 248 ? 4.707 -9.274 8.224 1.00 98.44 248 TRP A C 1
ATOM 2001 O O . TRP A 1 248 ? 5.241 -9.826 9.193 1.00 98.44 248 TRP A O 1
ATOM 2011 N N . LEU A 1 249 ? 5.039 -9.567 6.970 1.00 97.19 249 LEU A N 1
ATOM 2012 C CA . LEU A 1 249 ? 5.947 -10.653 6.577 1.00 97.19 249 LEU A CA 1
ATOM 2013 C C . LEU A 1 249 ? 7.050 -10.144 5.641 1.00 97.19 249 LEU A C 1
ATOM 2015 O O . LEU A 1 249 ? 7.074 -8.972 5.276 1.00 97.19 249 LEU A O 1
ATOM 2019 N N . ALA A 1 250 ? 8.004 -11.009 5.289 1.00 95.06 250 ALA A N 1
ATOM 2020 C CA . ALA A 1 250 ? 9.000 -10.681 4.266 1.00 95.06 250 ALA A CA 1
ATOM 2021 C C . ALA A 1 250 ? 8.417 -10.788 2.843 1.00 95.06 250 ALA A C 1
ATOM 2023 O O . ALA A 1 250 ? 8.716 -9.964 1.984 1.00 95.06 250 ALA A O 1
ATOM 2024 N N . ASP A 1 251 ? 7.545 -11.764 2.613 1.00 92.62 251 ASP A N 1
ATOM 2025 C CA . ASP A 1 251 ? 6.907 -12.018 1.325 1.00 92.62 251 ASP A CA 1
ATOM 2026 C C . ASP A 1 251 ? 5.379 -11.982 1.453 1.00 92.62 251 ASP A C 1
ATOM 2028 O O . ASP A 1 251 ? 4.814 -11.997 2.549 1.00 92.62 251 ASP A O 1
ATOM 2032 N N . GLU A 1 252 ? 4.701 -11.950 0.307 1.00 92.19 252 GLU A N 1
ATOM 2033 C CA . GLU A 1 252 ? 3.251 -12.106 0.233 1.00 92.19 252 GLU A CA 1
ATOM 2034 C C . GLU A 1 252 ? 2.808 -13.457 0.842 1.00 92.19 252 GLU A C 1
ATOM 2036 O O . GLU A 1 252 ? 3.351 -14.497 0.457 1.00 92.19 252 GLU A O 1
ATOM 2041 N N . PRO A 1 253 ? 1.792 -13.488 1.730 1.00 94.81 253 PRO A N 1
ATOM 2042 C CA . PRO A 1 253 ? 1.363 -14.717 2.412 1.00 94.81 253 PRO A CA 1
ATOM 2043 C C . PRO A 1 253 ? 0.740 -15.766 1.476 1.00 94.81 253 PRO A C 1
ATOM 2045 O O . PRO A 1 253 ? 0.660 -16.942 1.828 1.00 94.81 253 PRO A O 1
ATOM 2048 N N . PHE A 1 254 ? 0.292 -15.357 0.284 1.00 93.94 254 PHE A N 1
ATOM 2049 C CA . PHE A 1 254 ? -0.386 -16.210 -0.692 1.00 93.94 254 PHE A CA 1
ATOM 2050 C C . PHE A 1 254 ? 0.362 -16.207 -2.026 1.00 93.94 254 PHE A C 1
ATOM 2052 O O . PHE A 1 254 ? -0.118 -15.593 -2.985 1.00 93.94 254 PHE A O 1
ATOM 2059 N N . PRO A 1 255 ? 1.525 -16.879 -2.117 1.00 87.56 255 PRO A N 1
ATOM 2060 C CA . PRO A 1 255 ? 2.368 -16.815 -3.301 1.00 87.56 255 PRO A CA 1
ATOM 2061 C C . PRO A 1 255 ? 1.572 -17.178 -4.566 1.00 87.56 255 PRO A C 1
ATOM 2063 O O . PRO A 1 255 ? 0.825 -18.164 -4.577 1.00 87.56 255 PRO A O 1
ATOM 2066 N N . PRO A 1 256 ? 1.680 -16.376 -5.638 1.00 85.38 256 PRO A N 1
ATOM 2067 C CA . PRO A 1 256 ? 0.928 -16.619 -6.855 1.00 85.38 256 PRO A CA 1
ATOM 2068 C C . PRO A 1 256 ? 1.420 -17.885 -7.567 1.00 85.38 256 PRO A C 1
ATOM 2070 O O . PRO A 1 256 ? 2.611 -18.180 -7.596 1.00 85.38 256 PRO A O 1
ATOM 2073 N N . ALA A 1 257 ? 0.506 -18.590 -8.239 1.00 88.44 257 ALA A N 1
ATOM 2074 C CA . ALA A 1 257 ? 0.851 -19.687 -9.153 1.00 88.44 257 ALA A CA 1
ATOM 2075 C C . ALA A 1 257 ? 1.429 -19.195 -10.501 1.00 88.44 257 ALA A C 1
ATOM 2077 O O . ALA A 1 257 ? 1.662 -19.992 -11.406 1.00 88.44 257 ALA A O 1
ATOM 2078 N N . VAL A 1 258 ? 1.625 -17.881 -10.650 1.00 91.19 258 VAL A N 1
ATOM 2079 C CA . VAL A 1 258 ? 2.211 -17.221 -11.823 1.00 91.19 258 VAL A CA 1
ATOM 2080 C C . VAL A 1 258 ? 3.550 -16.590 -11.453 1.00 91.19 258 VAL A C 1
ATOM 2082 O O . VAL A 1 258 ? 3.853 -16.396 -10.277 1.00 91.19 258 VAL A O 1
ATOM 2085 N N . ALA A 1 259 ? 4.350 -16.243 -12.460 1.00 91.81 259 ALA A N 1
ATOM 2086 C CA . ALA A 1 259 ? 5.577 -15.491 -12.244 1.00 91.81 259 ALA A CA 1
ATOM 2087 C C . ALA A 1 259 ? 5.277 -14.101 -11.659 1.00 91.81 259 ALA A C 1
ATOM 2089 O O . ALA A 1 259 ? 4.266 -13.477 -11.991 1.00 91.81 259 ALA A O 1
ATOM 2090 N N . ARG A 1 260 ? 6.176 -13.599 -10.812 1.00 93.06 260 ARG A N 1
ATOM 2091 C CA . ARG A 1 260 ? 6.102 -12.263 -10.211 1.00 93.06 260 ARG A CA 1
ATOM 2092 C C . ARG A 1 260 ? 7.166 -11.356 -10.811 1.00 93.06 260 ARG A C 1
ATOM 2094 O O . ARG A 1 260 ? 8.288 -11.801 -11.031 1.00 93.06 260 ARG A O 1
ATOM 2101 N N . ALA A 1 261 ? 6.825 -10.091 -11.043 1.00 94.00 261 ALA A N 1
ATOM 2102 C CA . ALA A 1 261 ? 7.819 -9.079 -11.384 1.00 94.00 261 ALA A CA 1
ATOM 2103 C C . ALA A 1 261 ? 8.734 -8.839 -10.171 1.00 94.00 261 ALA A C 1
ATOM 2105 O O . ALA A 1 261 ? 8.230 -8.581 -9.078 1.00 94.00 261 ALA A O 1
ATOM 2106 N N . VAL A 1 262 ? 10.046 -8.951 -10.351 1.00 91.69 262 VAL A N 1
ATOM 2107 C CA . VAL A 1 262 ? 11.049 -8.794 -9.280 1.00 91.69 262 VAL A CA 1
ATOM 2108 C C . VAL A 1 262 ? 11.933 -7.568 -9.454 1.00 91.69 262 VAL A C 1
ATOM 2110 O O . VAL A 1 262 ? 12.567 -7.164 -8.497 1.00 91.69 262 VAL A O 1
ATOM 2113 N N . ALA A 1 263 ? 11.961 -6.971 -10.646 1.00 92.69 263 ALA A N 1
ATOM 2114 C CA . ALA A 1 263 ? 12.638 -5.704 -10.883 1.00 92.69 263 ALA A CA 1
ATOM 2115 C C . ALA A 1 263 ? 11.990 -4.966 -12.055 1.00 92.69 263 ALA A C 1
ATOM 2117 O O . ALA A 1 263 ? 11.513 -5.593 -13.008 1.00 92.69 263 ALA A O 1
ATOM 2118 N N . THR A 1 264 ? 12.000 -3.635 -12.005 1.00 95.12 264 THR A N 1
ATOM 2119 C CA . THR A 1 264 ? 11.600 -2.775 -13.123 1.00 95.12 264 THR A CA 1
ATOM 2120 C C . THR A 1 264 ? 12.687 -1.743 -13.361 1.00 95.12 264 THR A C 1
ATOM 2122 O O . THR A 1 264 ? 13.071 -1.021 -12.459 1.00 95.12 264 THR A O 1
ATOM 2125 N N . ARG A 1 265 ? 13.186 -1.634 -14.594 1.00 94.12 265 ARG A N 1
ATOM 2126 C CA .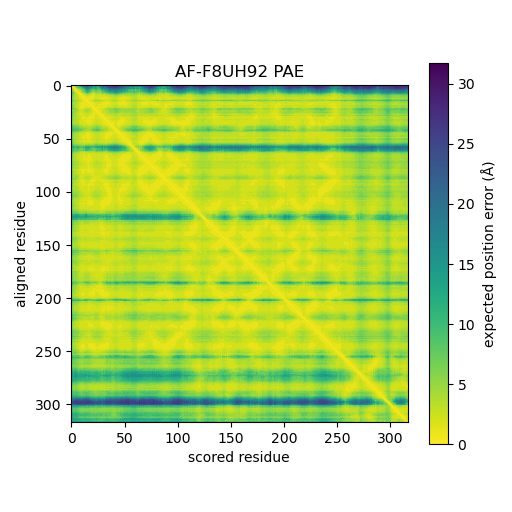 ARG A 1 265 ? 14.236 -0.669 -14.946 1.00 94.12 265 ARG A CA 1
ATOM 2127 C C . ARG A 1 265 ? 13.819 0.169 -16.131 1.00 94.12 265 ARG A C 1
ATOM 2129 O O . ARG A 1 265 ? 13.303 -0.353 -17.122 1.00 94.12 265 ARG A O 1
ATOM 2136 N N . ILE A 1 266 ? 14.107 1.465 -16.060 1.00 93.25 266 ILE A N 1
ATOM 2137 C CA . ILE A 1 266 ? 13.799 2.415 -17.130 1.00 93.25 266 ILE A CA 1
ATOM 2138 C C . ILE A 1 266 ? 15.094 2.990 -17.697 1.00 93.25 266 ILE A C 1
ATOM 2140 O O . ILE A 1 266 ? 15.999 3.416 -16.984 1.00 93.25 266 ILE A O 1
ATOM 2144 N N . GLY A 1 267 ? 15.192 3.016 -19.024 1.00 91.12 267 GLY A N 1
ATOM 2145 C CA . GLY A 1 267 ? 16.364 3.523 -19.726 1.00 91.12 267 GLY A CA 1
ATOM 2146 C C . GLY A 1 267 ? 16.039 4.186 -21.058 1.00 91.12 267 GLY A C 1
ATOM 2147 O O . GLY A 1 267 ? 14.887 4.321 -21.464 1.00 91.12 267 GLY A O 1
ATOM 2148 N N . ARG A 1 268 ? 17.088 4.606 -21.773 1.00 91.19 268 ARG A N 1
ATOM 2149 C CA . ARG A 1 268 ? 16.959 5.172 -23.127 1.00 91.19 268 ARG A CA 1
ATOM 2150 C C . ARG A 1 268 ? 16.533 4.076 -24.109 1.00 91.19 268 ARG A C 1
ATOM 2152 O O . ARG A 1 268 ? 17.246 3.079 -24.232 1.00 91.19 268 ARG A O 1
ATOM 2159 N N . GLY A 1 269 ? 15.443 4.299 -24.838 1.00 91.75 269 GLY A N 1
ATOM 2160 C CA . GLY A 1 269 ? 14.976 3.416 -25.909 1.00 91.75 269 GLY A CA 1
ATOM 2161 C C . GLY A 1 269 ? 15.894 3.409 -27.137 1.00 91.75 269 GLY A C 1
ATOM 2162 O O . GLY A 1 269 ? 16.765 4.268 -27.283 1.00 91.75 269 GLY A O 1
ATOM 2163 N N . GLY A 1 270 ? 15.686 2.435 -28.025 1.00 89.50 270 GLY A N 1
ATOM 2164 C CA . GLY A 1 270 ? 16.520 2.193 -29.208 1.00 89.50 270 GLY A CA 1
ATOM 2165 C C . GLY A 1 270 ? 17.628 1.160 -28.984 1.00 89.50 270 GLY A C 1
ATOM 2166 O O . GLY A 1 270 ? 17.782 0.618 -27.890 1.00 89.50 270 GLY A O 1
ATOM 2167 N N . GLU A 1 271 ? 18.388 0.889 -30.043 1.00 88.12 271 GLU A N 1
ATOM 2168 C CA . GLU A 1 271 ? 19.451 -0.118 -30.048 1.00 88.12 271 GLU A CA 1
ATOM 2169 C C . GLU A 1 271 ? 20.728 0.418 -29.360 1.00 88.12 271 GLU A C 1
ATOM 2171 O O . GLU A 1 271 ? 21.127 1.574 -29.571 1.00 88.12 271 GLU A O 1
ATOM 2176 N N . PRO A 1 272 ? 21.390 -0.363 -28.490 1.00 87.38 272 PRO A N 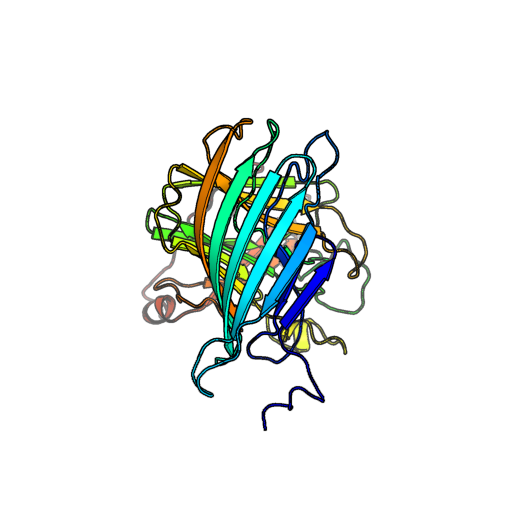1
ATOM 2177 C CA . PRO A 1 272 ? 22.725 -0.031 -28.006 1.00 87.38 272 PRO A CA 1
ATOM 2178 C C . PRO A 1 272 ? 23.740 0.111 -29.151 1.00 87.38 272 PRO A C 1
ATOM 2180 O O . PRO A 1 272 ? 23.689 -0.613 -30.135 1.00 87.38 272 PRO A O 1
ATOM 2183 N N . GLY A 1 273 ? 24.674 1.059 -29.033 1.00 89.94 273 GLY A N 1
ATOM 2184 C CA . GLY A 1 273 ? 25.709 1.287 -30.053 1.00 89.94 273 GLY A CA 1
ATOM 2185 C C . GLY A 1 273 ? 25.265 2.081 -31.289 1.00 89.94 273 GLY A C 1
ATOM 2186 O O . GLY A 1 273 ? 26.116 2.432 -32.101 1.00 89.94 273 GLY A O 1
ATOM 2187 N N . THR A 1 274 ? 23.981 2.433 -31.426 1.00 91.12 274 THR A N 1
ATOM 2188 C CA . THR A 1 274 ? 23.485 3.275 -32.529 1.00 91.12 274 THR A CA 1
ATOM 2189 C C . THR A 1 274 ? 23.053 4.661 -32.054 1.00 91.12 274 THR A C 1
ATOM 2191 O O . THR A 1 274 ? 22.916 4.931 -30.856 1.00 91.12 274 THR A O 1
ATOM 2194 N N . VAL A 1 275 ? 22.775 5.560 -33.006 1.00 91.75 275 VAL A N 1
ATOM 2195 C CA . VAL A 1 275 ? 22.052 6.803 -32.711 1.00 91.75 275 VAL A CA 1
ATOM 2196 C C . VAL A 1 275 ? 20.665 6.429 -32.187 1.00 91.75 275 VAL A C 1
ATOM 2198 O O . VAL A 1 275 ? 19.870 5.814 -32.897 1.00 91.75 275 VAL A O 1
ATOM 2201 N N . ARG A 1 276 ? 20.388 6.765 -30.923 1.00 90.50 276 ARG A N 1
ATOM 2202 C CA . ARG A 1 276 ? 19.111 6.448 -30.273 1.00 90.50 276 ARG A CA 1
ATOM 2203 C C . ARG A 1 276 ? 18.063 7.529 -30.560 1.00 90.50 276 ARG A C 1
ATOM 2205 O O . ARG A 1 276 ? 18.397 8.716 -30.509 1.00 90.50 276 ARG A O 1
ATOM 2212 N N . PRO A 1 277 ? 16.799 7.152 -30.815 1.00 90.75 277 PRO A N 1
ATOM 2213 C CA . PRO A 1 277 ? 15.725 8.113 -31.024 1.00 90.75 277 PRO A CA 1
ATOM 2214 C C . PRO A 1 277 ? 15.488 8.967 -29.770 1.00 90.75 277 PRO A C 1
ATOM 2216 O O . PRO A 1 277 ? 15.504 8.474 -28.639 1.00 90.75 277 PRO A O 1
ATOM 2219 N N . LYS A 1 278 ? 15.256 10.269 -29.970 1.00 91.19 278 LYS A N 1
ATOM 2220 C CA . LYS A 1 278 ? 14.885 11.185 -28.883 1.00 91.19 278 LYS A CA 1
ATOM 2221 C C . LYS A 1 278 ? 13.490 10.832 -28.362 1.00 91.19 278 LYS A C 1
ATOM 2223 O O . LYS A 1 278 ? 12.614 10.479 -29.141 1.00 91.19 278 LYS A O 1
ATOM 2228 N N . GLY A 1 279 ? 13.290 10.944 -27.049 1.00 90.31 279 GLY A N 1
ATOM 2229 C CA . GLY A 1 279 ? 11.990 10.692 -26.413 1.00 90.31 279 GLY A CA 1
ATOM 2230 C C . GLY A 1 279 ? 11.559 9.221 -26.366 1.00 90.31 279 GLY A C 1
ATOM 2231 O O . GLY A 1 279 ? 10.439 8.942 -25.956 1.00 90.31 279 GLY A O 1
ATOM 2232 N N . ALA A 1 280 ? 12.424 8.280 -26.757 1.00 93.12 280 ALA A N 1
ATOM 2233 C CA . ALA A 1 280 ? 12.162 6.855 -26.604 1.00 93.12 280 ALA A CA 1
ATOM 2234 C C . ALA A 1 280 ? 12.682 6.342 -25.258 1.00 93.12 280 ALA A C 1
ATOM 2236 O O . ALA A 1 280 ? 13.814 6.639 -24.857 1.00 93.12 280 ALA A O 1
ATOM 2237 N N . TYR A 1 281 ? 11.883 5.503 -24.607 1.00 92.62 281 TYR A N 1
ATOM 2238 C CA . TYR A 1 281 ? 12.211 4.862 -23.338 1.00 92.62 281 TYR A CA 1
ATOM 2239 C C . TYR A 1 281 ? 12.127 3.345 -23.493 1.00 92.62 281 TYR A C 1
ATOM 2241 O O . TYR A 1 281 ? 11.311 2.838 -24.263 1.00 92.62 281 TYR A O 1
ATOM 2249 N N . LYS A 1 282 ? 13.005 2.627 -22.793 1.00 92.88 282 LYS A N 1
ATOM 2250 C CA . LYS A 1 282 ? 12.966 1.171 -22.667 1.00 92.88 282 LYS A CA 1
ATOM 2251 C C . LYS A 1 282 ? 12.591 0.839 -21.234 1.00 92.88 282 LYS A C 1
ATOM 2253 O O . LYS A 1 282 ? 13.226 1.355 -20.319 1.00 92.88 282 LYS A O 1
ATOM 2258 N N . PHE A 1 283 ? 11.611 -0.036 -21.086 1.00 94.38 283 PHE A N 1
ATOM 2259 C CA . PHE A 1 283 ? 11.261 -0.671 -19.827 1.00 94.38 283 PHE A CA 1
ATOM 2260 C C . PHE A 1 283 ? 11.809 -2.095 -19.872 1.00 94.38 283 PHE A C 1
ATOM 2262 O O . PHE A 1 283 ? 11.672 -2.775 -20.890 1.00 94.38 283 PHE A O 1
ATOM 2269 N N . VAL A 1 284 ? 12.480 -2.512 -18.808 1.00 94.94 284 VAL A N 1
ATOM 2270 C CA . VAL A 1 284 ? 12.923 -3.891 -18.595 1.00 94.94 284 VAL A CA 1
ATOM 2271 C C . VAL A 1 284 ? 12.231 -4.363 -17.332 1.00 94.94 284 VAL A C 1
ATOM 2273 O O . VAL A 1 284 ? 12.391 -3.729 -16.294 1.00 94.94 284 VAL A O 1
ATOM 2276 N N . VAL A 1 285 ? 11.430 -5.417 -17.444 1.00 95.50 285 VAL A N 1
ATOM 2277 C CA . VAL A 1 285 ? 10.702 -5.998 -16.317 1.00 95.50 285 VAL A CA 1
ATOM 2278 C C . VAL A 1 285 ? 11.156 -7.437 -16.186 1.00 95.50 285 VAL A C 1
ATOM 2280 O O . VAL A 1 285 ? 10.925 -8.238 -17.093 1.00 95.50 285 VAL A O 1
ATOM 2283 N N . ASP A 1 286 ? 11.807 -7.745 -15.074 1.00 93.50 286 ASP A N 1
ATOM 2284 C CA . ASP A 1 286 ? 12.291 -9.092 -14.802 1.00 93.50 286 ASP A CA 1
ATOM 2285 C C . ASP A 1 286 ? 11.216 -9.859 -14.041 1.00 93.50 286 ASP A C 1
ATOM 2287 O O . ASP A 1 286 ? 10.658 -9.359 -13.062 1.00 93.50 286 ASP A O 1
ATOM 2291 N N . PHE A 1 287 ? 10.932 -11.081 -14.482 1.00 92.44 287 PHE A N 1
ATOM 2292 C CA . PHE A 1 287 ? 9.984 -11.974 -13.828 1.00 92.44 287 PHE A CA 1
ATOM 2293 C C . PHE A 1 287 ? 10.719 -13.166 -13.222 1.00 92.44 287 PHE A C 1
ATOM 2295 O O . PHE A 1 287 ? 11.644 -13.704 -13.825 1.00 92.44 287 PHE A O 1
ATOM 2302 N N . ALA A 1 288 ? 10.274 -13.608 -12.049 1.00 90.50 288 ALA A N 1
ATOM 2303 C CA . ALA A 1 288 ? 10.778 -14.803 -11.382 1.00 90.50 288 ALA A CA 1
ATOM 2304 C C . ALA A 1 288 ? 9.630 -15.660 -10.833 1.00 90.50 288 ALA A C 1
ATOM 2306 O O . ALA A 1 288 ? 8.528 -15.168 -10.579 1.00 90.50 288 ALA A O 1
ATOM 2307 N N . GLY A 1 289 ? 9.902 -16.943 -10.609 1.00 89.44 289 GLY A N 1
ATOM 2308 C CA . GLY A 1 289 ? 8.973 -17.895 -9.998 1.00 89.44 289 GLY A CA 1
ATOM 2309 C C . GLY A 1 289 ? 8.875 -19.199 -10.785 1.00 89.44 289 GLY A C 1
ATOM 2310 O O . GLY A 1 289 ? 9.100 -19.217 -11.992 1.00 89.44 289 GLY A O 1
ATOM 2311 N N . ALA A 1 290 ? 8.486 -20.276 -10.099 1.00 87.94 290 ALA A N 1
ATOM 2312 C CA . ALA A 1 290 ? 8.455 -21.637 -10.649 1.00 87.94 290 ALA A CA 1
ATOM 2313 C C . ALA A 1 290 ? 7.550 -21.798 -11.887 1.00 87.94 290 ALA A C 1
ATOM 2315 O O . ALA A 1 290 ? 7.731 -22.708 -12.689 1.00 87.94 290 ALA A O 1
ATOM 2316 N N . ALA A 1 291 ? 6.592 -20.888 -12.098 1.00 87.12 291 ALA A N 1
ATOM 2317 C CA . ALA A 1 291 ? 5.779 -20.853 -13.314 1.00 87.12 291 ALA A CA 1
ATOM 2318 C C . ALA A 1 291 ? 6.606 -20.619 -14.596 1.00 87.12 291 ALA A C 1
ATOM 2320 O O . ALA A 1 291 ? 6.134 -20.919 -15.691 1.00 87.12 291 ALA A O 1
ATOM 2321 N N . LEU A 1 292 ? 7.825 -20.084 -14.465 1.00 87.12 292 LEU A N 1
ATOM 2322 C CA . LEU A 1 292 ? 8.767 -19.915 -15.569 1.00 87.12 292 LEU A CA 1
ATOM 2323 C C . LEU A 1 292 ? 9.599 -21.175 -15.830 1.00 87.12 292 LEU A C 1
ATOM 2325 O O . LEU A 1 292 ? 10.206 -21.258 -16.892 1.00 87.12 292 LEU A O 1
ATOM 2329 N N . ASP A 1 293 ? 9.616 -22.159 -14.921 1.00 85.75 293 ASP A N 1
ATOM 2330 C CA . ASP A 1 293 ? 10.468 -23.349 -15.039 1.00 85.75 293 ASP A CA 1
ATOM 2331 C C . ASP A 1 293 ? 10.282 -24.109 -16.369 1.00 85.75 293 ASP A C 1
ATOM 2333 O O . ASP A 1 293 ? 11.275 -24.457 -17.011 1.00 85.75 293 ASP A O 1
ATOM 2337 N N . PRO A 1 294 ? 9.043 -24.306 -16.868 1.00 81.94 294 PRO A N 1
ATOM 2338 C CA . PRO A 1 294 ? 8.815 -24.947 -18.163 1.00 81.94 294 PRO A CA 1
ATOM 2339 C C . PRO A 1 294 ? 9.232 -24.094 -19.369 1.00 81.94 294 PRO A C 1
ATOM 2341 O O . PRO A 1 294 ? 9.248 -24.599 -20.491 1.00 81.94 294 PRO A O 1
ATOM 2344 N N . LEU A 1 295 ? 9.502 -22.799 -19.168 1.00 78.50 295 LEU A N 1
ATOM 2345 C CA . LEU A 1 295 ? 9.875 -21.865 -20.231 1.00 78.50 295 LEU A CA 1
ATOM 2346 C C . LEU A 1 295 ? 11.384 -21.854 -20.503 1.00 78.50 295 LEU A C 1
ATOM 2348 O O . LEU A 1 295 ? 11.811 -21.306 -21.517 1.00 78.50 295 LEU A O 1
ATOM 2352 N N . TRP A 1 296 ? 12.197 -22.462 -19.633 1.00 69.88 296 TRP A N 1
ATOM 2353 C CA . TRP A 1 296 ? 13.638 -22.568 -19.851 1.00 69.88 296 TRP A CA 1
ATOM 2354 C C . TRP A 1 296 ? 13.940 -23.636 -20.912 1.00 69.88 296 TRP A C 1
ATOM 2356 O O . TRP A 1 296 ? 13.956 -24.834 -20.639 1.00 69.88 296 TRP A O 1
ATOM 2366 N N . GLY A 1 297 ? 14.172 -23.189 -22.146 1.00 67.81 297 GLY A N 1
ATOM 2367 C CA . GLY A 1 297 ? 14.569 -24.018 -23.285 1.00 67.81 297 GLY A CA 1
ATOM 2368 C C . GLY A 1 297 ? 14.237 -23.354 -24.624 1.00 67.81 297 GLY A C 1
ATOM 2369 O O . GLY A 1 297 ? 13.505 -22.369 -24.676 1.00 67.81 297 GLY A O 1
ATOM 2370 N N . ASP A 1 298 ? 14.734 -23.909 -25.731 1.00 66.12 298 ASP A N 1
ATOM 2371 C CA . ASP A 1 298 ? 14.551 -23.328 -27.077 1.00 66.12 298 ASP A CA 1
ATOM 2372 C C . ASP A 1 298 ? 13.099 -23.398 -27.602 1.00 66.12 298 ASP A C 1
ATOM 2374 O O . ASP A 1 298 ? 12.773 -22.842 -28.655 1.00 66.12 298 ASP A O 1
ATOM 2378 N N . THR A 1 299 ? 12.213 -24.106 -26.895 1.00 62.50 299 THR A N 1
ATOM 2379 C CA . THR A 1 299 ? 10.896 -24.517 -27.399 1.00 62.50 299 THR A CA 1
ATOM 2380 C C . THR A 1 299 ? 9.721 -23.674 -26.919 1.00 62.50 299 THR A C 1
ATOM 2382 O O . THR A 1 299 ? 8.690 -23.685 -27.592 1.00 62.50 299 THR A O 1
ATOM 2385 N N . VAL A 1 300 ? 9.832 -22.932 -25.809 1.00 63.47 300 VAL A N 1
ATOM 2386 C CA . VAL A 1 300 ? 8.716 -22.109 -25.312 1.00 63.47 300 VAL A CA 1
ATOM 2387 C C . VAL A 1 300 ? 9.048 -20.628 -25.412 1.00 63.47 300 VAL A C 1
ATOM 2389 O O . VAL A 1 300 ? 9.896 -20.101 -24.702 1.00 63.47 300 VAL A O 1
ATOM 2392 N N . LYS A 1 301 ? 8.343 -19.937 -26.309 1.00 70.62 301 LYS A N 1
ATOM 2393 C CA . LYS A 1 301 ? 8.449 -18.487 -26.473 1.00 70.62 301 LYS A CA 1
ATOM 2394 C C . LYS A 1 301 ? 7.333 -17.821 -25.679 1.00 70.62 301 LYS A C 1
ATOM 2396 O O . LYS A 1 301 ? 6.184 -17.822 -26.118 1.00 70.62 301 LYS A O 1
ATOM 2401 N N . ALA A 1 302 ? 7.661 -17.250 -24.523 1.00 78.94 302 ALA A N 1
ATOM 2402 C CA . ALA A 1 302 ? 6.778 -16.272 -23.897 1.00 78.94 302 ALA A CA 1
ATOM 2403 C C . ALA A 1 302 ? 6.604 -15.080 -24.853 1.00 78.94 302 ALA A C 1
ATOM 2405 O O . ALA A 1 302 ? 7.544 -14.688 -25.543 1.00 78.94 302 ALA A O 1
ATOM 2406 N N . SER A 1 303 ? 5.393 -14.533 -24.935 1.00 85.31 303 SER A N 1
ATOM 2407 C CA . SER A 1 303 ? 5.117 -13.320 -25.708 1.00 85.31 303 SER A CA 1
ATOM 2408 C C . SER A 1 303 ? 4.504 -12.281 -24.778 1.00 85.31 303 SER A C 1
ATOM 2410 O O . SER A 1 303 ? 3.484 -12.578 -24.151 1.00 85.31 303 SER A O 1
ATOM 2412 N N . PRO A 1 304 ? 5.088 -11.079 -24.663 1.00 89.81 304 PRO A N 1
ATOM 2413 C CA . PRO A 1 304 ? 4.534 -10.053 -23.799 1.00 89.81 304 PRO A CA 1
ATOM 2414 C C . PRO A 1 304 ? 3.253 -9.483 -24.416 1.00 89.81 304 PRO A C 1
ATOM 2416 O O . PRO A 1 304 ? 3.224 -9.078 -25.580 1.00 89.81 304 PRO A O 1
ATOM 2419 N N . VAL A 1 305 ? 2.190 -9.415 -23.618 1.00 93.38 305 VAL A N 1
ATOM 2420 C CA . VAL A 1 305 ? 0.960 -8.701 -23.975 1.00 93.38 305 VAL A CA 1
ATOM 2421 C C . VAL A 1 305 ? 1.050 -7.313 -23.358 1.00 93.38 305 VAL A C 1
ATOM 2423 O O . VAL A 1 305 ? 0.936 -7.159 -22.145 1.00 93.38 305 VAL A O 1
ATOM 2426 N N . VAL A 1 306 ? 1.312 -6.303 -24.190 1.00 95.00 306 VAL A N 1
ATOM 2427 C CA . VAL A 1 306 ? 1.585 -4.935 -23.731 1.00 95.00 306 VAL A CA 1
ATOM 2428 C C . VAL A 1 306 ? 0.562 -3.971 -24.306 1.00 95.00 306 VAL A C 1
ATOM 2430 O O . VAL A 1 306 ? 0.293 -3.961 -25.506 1.00 95.00 306 VAL A O 1
ATOM 2433 N N . THR A 1 307 ? 0.043 -3.106 -23.445 1.00 95.38 307 THR A N 1
ATOM 2434 C CA . THR A 1 307 ? -0.819 -1.982 -23.813 1.00 95.38 307 THR A CA 1
ATOM 2435 C C . THR A 1 307 ? -0.257 -0.693 -23.233 1.00 95.38 307 THR A C 1
ATOM 2437 O O . THR A 1 307 ? 0.358 -0.710 -22.169 1.00 95.38 307 THR A O 1
ATOM 2440 N N . ALA A 1 308 ? -0.493 0.433 -23.903 1.00 94.31 308 ALA A N 1
ATOM 2441 C CA . ALA A 1 308 ? -0.094 1.748 -23.421 1.00 94.31 308 ALA A CA 1
ATOM 2442 C C . ALA A 1 308 ? -1.276 2.715 -23.516 1.00 94.31 308 ALA A C 1
ATOM 2444 O O . ALA A 1 308 ? -1.940 2.791 -24.547 1.00 94.31 308 ALA A O 1
ATOM 2445 N N . SER A 1 309 ? -1.526 3.472 -22.448 1.00 92.62 309 SER A N 1
ATOM 2446 C CA . SER A 1 309 ? -2.559 4.516 -22.432 1.00 92.62 309 SER A CA 1
ATOM 2447 C C . SER A 1 309 ? -2.122 5.788 -23.168 1.00 92.62 309 SER A C 1
ATOM 2449 O O . SER A 1 309 ? -2.962 6.569 -23.611 1.00 92.62 309 SER A O 1
ATOM 2451 N N . ARG A 1 310 ? -0.805 6.010 -23.299 1.00 92.25 310 ARG A N 1
ATOM 2452 C CA . ARG A 1 310 ? -0.173 7.110 -24.042 1.00 92.25 310 ARG A CA 1
ATOM 2453 C C . ARG A 1 310 ? 1.133 6.645 -24.685 1.00 92.25 310 ARG A C 1
ATOM 2455 O O . ARG A 1 310 ? 1.782 5.727 -24.191 1.00 92.25 310 ARG A O 1
ATOM 2462 N N . GLY A 1 311 ? 1.548 7.335 -25.747 1.00 92.50 311 GLY A N 1
ATOM 2463 C CA . GLY A 1 311 ? 2.739 6.980 -26.521 1.00 92.50 311 GLY A CA 1
ATOM 2464 C C . GLY A 1 311 ? 2.472 5.851 -27.519 1.00 92.50 311 GLY A C 1
ATOM 2465 O O . GLY A 1 311 ? 1.325 5.529 -27.822 1.00 92.50 311 GLY A O 1
ATOM 2466 N N . THR A 1 312 ? 3.537 5.263 -28.058 1.00 93.06 312 THR A N 1
ATOM 2467 C CA . THR A 1 312 ? 3.453 4.170 -29.036 1.00 93.06 312 THR A CA 1
ATOM 2468 C C . THR A 1 312 ? 4.436 3.077 -28.647 1.00 93.06 312 THR A C 1
ATOM 2470 O O . THR A 1 312 ? 5.602 3.356 -28.365 1.00 93.06 312 THR A O 1
ATOM 2473 N N . ILE A 1 313 ? 3.968 1.828 -28.637 1.00 93.75 313 ILE A N 1
ATOM 2474 C CA . ILE A 1 313 ? 4.810 0.662 -28.365 1.00 93.75 313 ILE A CA 1
ATOM 2475 C C . ILE A 1 313 ? 5.628 0.381 -29.624 1.00 93.75 313 ILE A C 1
ATOM 2477 O O . ILE A 1 313 ? 5.093 -0.068 -30.633 1.00 93.75 313 ILE A O 1
ATOM 2481 N N . GLY A 1 314 ? 6.927 0.677 -29.577 1.00 89.00 314 GLY A N 1
ATOM 2482 C CA . GLY A 1 314 ? 7.821 0.435 -30.712 1.00 89.00 314 GLY A CA 1
ATOM 2483 C C . GLY A 1 314 ? 8.202 -1.040 -30.872 1.00 89.00 314 GLY A C 1
ATOM 2484 O O . GLY A 1 314 ? 8.246 -1.552 -31.987 1.00 89.00 314 GLY A O 1
ATOM 2485 N N . ARG A 1 315 ? 8.500 -1.723 -29.760 1.00 87.31 315 ARG A N 1
ATOM 2486 C CA . ARG A 1 315 ? 8.855 -3.148 -29.713 1.00 87.31 315 ARG A CA 1
ATOM 2487 C C . ARG A 1 315 ? 8.585 -3.686 -28.306 1.00 87.31 315 ARG A C 1
ATOM 2489 O O . ARG A 1 315 ? 8.908 -3.003 -27.339 1.00 87.31 315 ARG A O 1
ATOM 2496 N N . ALA A 1 316 ? 8.045 -4.895 -28.211 1.00 88.31 316 ALA A N 1
ATOM 2497 C CA . ALA A 1 316 ? 7.911 -5.653 -26.972 1.00 88.31 316 ALA A CA 1
ATOM 2498 C C . ALA A 1 316 ? 8.426 -7.074 -27.226 1.00 88.31 316 ALA A C 1
ATOM 2500 O O . ALA A 1 316 ? 8.122 -7.651 -28.272 1.00 88.31 316 ALA A O 1
ATOM 2501 N N . PHE A 1 317 ? 9.253 -7.579 -26.320 1.00 83.88 317 PHE A N 1
ATOM 2502 C CA . PHE A 1 317 ? 9.825 -8.922 -26.339 1.00 83.88 317 PHE A CA 1
ATOM 2503 C C . PHE A 1 317 ? 10.101 -9.372 -24.908 1.00 83.88 317 PHE A C 1
ATOM 2505 O O . PHE A 1 317 ? 10.203 -8.472 -24.041 1.00 83.88 317 PHE A O 1
#

Radius of gyration: 20.88 Å; Cα contacts (8 Å, |Δi|>4): 771; chains: 1; bounding box: 51×44×63 Å

Solvent-accessible surface area (backbone atoms only — not comparable to full-atom values): 17614 Å² total; per-residue (Å²): 129,82,75,51,74,89,79,43,79,56,67,48,79,64,67,50,32,29,33,36,51,21,10,48,61,74,26,70,56,38,34,38,34,66,61,40,34,25,69,95,46,100,55,80,59,54,76,41,26,54,79,46,78,48,74,58,83,66,91,47,93,89,51,50,51,37,39,33,35,37,35,46,42,96,42,36,40,33,42,37,40,36,40,38,38,82,66,78,22,32,39,31,43,38,39,36,44,38,38,28,68,35,68,49,93,39,57,25,45,70,22,35,38,28,25,49,51,47,38,62,58,40,76,88,77,64,95,64,93,50,61,33,46,43,29,34,52,25,42,38,36,33,37,43,90,65,52,80,46,78,44,69,63,64,54,40,99,50,74,44,76,49,74,49,76,46,49,34,49,59,25,38,28,48,30,28,76,64,54,56,60,85,48,36,74,65,92,84,48,51,47,34,17,20,12,43,36,42,32,53,73,54,83,69,46,52,27,23,48,35,38,39,29,34,55,64,93,53,84,91,49,71,31,33,38,39,26,38,29,59,64,68,83,51,41,49,74,42,72,50,77,48,45,33,33,41,39,24,21,60,62,75,93,73,73,68,90,52,59,41,79,62,47,62,37,50,47,75,17,68,62,86,98,53,94,52,58,82,95,42,68,33,78,47,74,43,70,48,51,77,61,46,59,84,43,74,57,100,82,47,80,87,74,73,89,83,86,69,98,68,84,78,90,88,80,83,120